Protein AF-S8CQR5-F1 (afdb_monomer)

Structure (mmCIF, N/CA/C/O backbone):
data_AF-S8CQR5-F1
#
_entry.id   AF-S8CQR5-F1
#
loop_
_atom_site.group_PDB
_atom_site.id
_atom_site.type_symbol
_atom_site.label_atom_id
_atom_site.label_alt_id
_atom_site.label_comp_id
_atom_site.label_asym_id
_atom_site.label_entity_id
_atom_site.label_seq_id
_atom_site.pdbx_PDB_ins_code
_atom_site.Cartn_x
_atom_site.Cartn_y
_atom_site.Cartn_z
_atom_site.occupancy
_atom_site.B_iso_or_equiv
_atom_site.auth_seq_id
_atom_site.auth_comp_id
_atom_site.auth_asym_id
_atom_site.auth_atom_id
_atom_site.pdbx_PDB_model_num
ATOM 1 N N . ASP A 1 1 ? -53.687 -25.442 75.113 1.00 58.94 1 ASP A N 1
ATOM 2 C CA . ASP A 1 1 ? -52.490 -26.067 74.499 1.00 58.94 1 ASP A CA 1
ATOM 3 C C . ASP A 1 1 ? -52.466 -26.063 72.974 1.00 58.94 1 ASP A C 1
ATOM 5 O O . ASP A 1 1 ? -51.452 -25.671 72.407 1.00 58.94 1 ASP A O 1
ATOM 9 N N . CYS A 1 2 ? -53.571 -26.379 72.289 1.00 60.53 2 CYS A N 1
ATOM 10 C CA . CYS A 1 2 ? -53.618 -26.432 70.817 1.00 60.53 2 CYS A CA 1
ATOM 11 C C . CYS A 1 2 ? -53.261 -25.103 70.097 1.00 60.53 2 CYS A C 1
ATOM 13 O O . CYS A 1 2 ? -52.641 -25.120 69.035 1.00 60.53 2 CYS A O 1
ATOM 15 N N . SER A 1 3 ? -53.582 -23.941 70.684 1.00 69.00 3 SER A N 1
ATOM 16 C CA . SER A 1 3 ? -53.251 -22.617 70.121 1.00 69.00 3 SER A CA 1
ATOM 17 C C . SER A 1 3 ? -51.759 -22.262 70.204 1.00 69.00 3 SER A C 1
ATOM 19 O O . SER A 1 3 ? -51.217 -21.659 69.278 1.00 69.00 3 SER A O 1
ATOM 21 N N . LYS A 1 4 ? -51.072 -22.677 71.279 1.00 74.00 4 LYS A N 1
ATOM 22 C CA . LYS A 1 4 ? -49.618 -22.495 71.452 1.00 74.00 4 LYS A CA 1
ATOM 23 C C . LYS A 1 4 ? -48.828 -23.379 70.481 1.00 74.00 4 LYS A C 1
ATOM 25 O O . LYS A 1 4 ? -47.842 -22.924 69.908 1.00 74.00 4 LYS A O 1
ATOM 30 N N . LEU A 1 5 ? -49.308 -24.603 70.242 1.00 76.00 5 LEU A N 1
ATOM 31 C CA . LEU A 1 5 ? -48.756 -25.530 69.249 1.00 76.00 5 LEU A CA 1
ATOM 32 C C . LEU A 1 5 ? -48.872 -24.985 67.820 1.00 76.00 5 LEU A C 1
ATOM 34 O O . LEU A 1 5 ? -47.881 -24.982 67.099 1.00 76.00 5 LEU A O 1
ATOM 38 N N . ALA A 1 6 ? -50.031 -24.452 67.423 1.00 80.44 6 ALA A N 1
ATOM 39 C CA . ALA A 1 6 ? -50.210 -23.859 66.093 1.00 80.44 6 ALA A CA 1
ATOM 40 C C . ALA A 1 6 ? -49.302 -22.635 65.855 1.00 80.44 6 ALA A C 1
ATOM 42 O O . ALA A 1 6 ? -48.790 -22.444 64.752 1.00 80.44 6 ALA A O 1
ATOM 43 N N . PHE A 1 7 ? -49.074 -21.819 66.888 1.00 84.00 7 PHE A N 1
ATOM 44 C CA . PHE A 1 7 ? -48.158 -20.679 66.825 1.00 84.00 7 PHE A CA 1
ATOM 45 C C . PHE A 1 7 ? -46.691 -21.120 66.700 1.00 84.00 7 PHE A C 1
ATOM 47 O O . PHE A 1 7 ? -45.985 -20.645 65.811 1.00 84.00 7 PHE A O 1
ATOM 54 N N . ALA A 1 8 ? -46.254 -22.081 67.521 1.00 86.12 8 ALA A N 1
ATOM 55 C CA . ALA A 1 8 ? -44.913 -22.656 67.432 1.00 86.12 8 ALA A CA 1
ATOM 56 C C . ALA A 1 8 ? -44.660 -23.314 66.062 1.00 86.12 8 ALA A C 1
ATOM 58 O O . ALA A 1 8 ? -43.610 -23.103 65.461 1.00 86.12 8 ALA A O 1
ATOM 59 N N . LEU A 1 9 ? -45.648 -24.036 65.522 1.00 88.31 9 LEU A N 1
ATOM 60 C CA . LEU A 1 9 ? -45.558 -24.696 64.216 1.00 88.31 9 LEU A CA 1
ATOM 61 C C . LEU A 1 9 ? -45.412 -23.677 63.074 1.00 88.31 9 LEU A C 1
ATOM 63 O O . LEU A 1 9 ? -44.583 -23.871 62.191 1.00 88.31 9 LEU A O 1
ATOM 67 N N . ARG A 1 10 ? -46.131 -22.546 63.117 1.00 87.94 10 ARG A N 1
ATOM 68 C CA . ARG A 1 10 ? -45.964 -21.448 62.142 1.00 87.94 10 ARG A CA 1
ATOM 69 C C . ARG A 1 10 ? -44.565 -20.839 62.180 1.00 87.94 10 ARG A C 1
ATOM 71 O O . ARG A 1 10 ? -44.003 -20.573 61.123 1.00 87.94 10 ARG A O 1
ATOM 78 N N . ILE A 1 11 ? -44.001 -20.639 63.371 1.00 90.00 11 ILE A N 1
ATOM 79 C CA . ILE A 1 11 ? -42.638 -20.109 63.529 1.00 90.00 11 ILE A CA 1
ATOM 80 C C . ILE A 1 11 ? -41.614 -21.093 62.962 1.00 90.00 11 ILE A C 1
ATOM 82 O O . ILE A 1 11 ? -40.747 -20.690 62.192 1.00 90.00 11 ILE A O 1
ATOM 86 N N . VAL A 1 12 ? -41.736 -22.381 63.292 1.00 92.06 12 VAL A N 1
ATOM 87 C CA . VAL A 1 12 ? -40.842 -23.428 62.777 1.00 92.06 12 VAL A CA 1
ATOM 88 C C . VAL A 1 12 ? -40.942 -23.537 61.255 1.00 92.06 12 VAL A C 1
ATOM 90 O O . VAL A 1 12 ? -39.918 -23.608 60.581 1.00 92.06 12 VAL A O 1
ATOM 93 N N . LEU A 1 13 ? -42.155 -23.485 60.695 1.00 90.69 13 LEU A N 1
ATOM 94 C CA . LEU A 1 13 ? -42.375 -23.522 59.249 1.00 90.69 13 LEU A CA 1
ATOM 95 C C . LEU A 1 13 ? -41.752 -22.307 58.546 1.00 90.69 13 LEU A C 1
ATOM 97 O O . LEU A 1 13 ? -41.122 -22.455 57.502 1.00 90.69 13 LEU A O 1
ATOM 101 N N . LEU A 1 14 ? -41.897 -21.115 59.128 1.00 92.00 14 LEU A N 1
ATOM 102 C CA . LEU A 1 14 ? -41.336 -19.880 58.582 1.00 92.00 14 LEU A CA 1
ATOM 103 C C . LEU A 1 14 ? -39.805 -19.889 58.647 1.00 92.00 14 LEU A C 1
ATOM 105 O O . LEU A 1 14 ? -39.151 -19.501 57.682 1.00 92.00 14 LEU A O 1
ATOM 109 N N . LEU A 1 15 ? -39.234 -20.399 59.741 1.00 93.38 15 LEU A N 1
ATOM 110 C CA . LEU A 1 15 ? -37.792 -20.575 59.891 1.00 93.38 15 LEU A CA 1
ATOM 111 C C . LEU A 1 15 ? -37.240 -21.578 58.869 1.00 93.38 15 LEU A C 1
ATOM 113 O O . LEU A 1 15 ? -36.225 -21.304 58.232 1.00 93.38 15 LEU A O 1
ATOM 117 N N . LEU A 1 16 ? -37.933 -22.705 58.673 1.00 93.75 16 LEU A N 1
ATOM 118 C CA . LEU A 1 16 ? -37.580 -23.703 57.664 1.00 93.75 16 LEU A CA 1
ATOM 119 C C . LEU A 1 16 ? -37.660 -23.121 56.253 1.00 93.75 16 LEU A C 1
ATOM 121 O O . LEU A 1 16 ? -36.716 -23.276 55.487 1.00 93.75 16 LEU A O 1
ATOM 125 N N . MET A 1 17 ? -38.734 -22.407 55.908 1.00 90.75 17 MET A N 1
ATOM 126 C CA . MET A 1 17 ? -38.842 -21.737 54.608 1.00 90.75 17 MET A CA 1
ATOM 127 C C . MET A 1 17 ? -37.721 -20.718 54.402 1.00 90.75 17 MET A C 1
ATOM 129 O O . MET A 1 17 ? -37.082 -20.726 53.351 1.00 90.75 17 MET A O 1
ATOM 133 N N . ALA A 1 18 ? -37.428 -19.887 55.404 1.00 93.06 18 ALA A N 1
ATOM 134 C CA . ALA A 1 18 ? -36.326 -18.935 55.339 1.00 93.06 18 ALA A CA 1
ATOM 135 C C . ALA A 1 18 ? -34.984 -19.650 55.100 1.00 93.06 18 ALA A C 1
ATOM 137 O O . ALA A 1 18 ? -34.236 -19.272 54.200 1.00 93.06 18 ALA A O 1
ATOM 138 N N . TRP A 1 19 ? -34.717 -20.743 55.817 1.00 93.88 19 TRP A N 1
ATOM 139 C CA . TRP A 1 19 ? -33.524 -21.570 55.619 1.00 93.88 19 TRP A CA 1
ATOM 140 C C . TRP A 1 19 ? -33.435 -22.170 54.218 1.00 93.88 19 TRP A C 1
ATOM 142 O O . TRP A 1 19 ? -32.391 -22.081 53.573 1.00 93.88 19 TRP A O 1
ATOM 152 N N . MET A 1 20 ? -34.532 -22.739 53.721 1.00 93.12 20 MET A N 1
ATOM 153 C CA . MET A 1 20 ? -34.573 -23.327 52.385 1.00 93.12 20 MET A CA 1
ATOM 154 C C . MET A 1 20 ? -34.337 -22.267 51.307 1.00 93.12 20 MET A C 1
ATOM 156 O O . MET A 1 20 ? -33.554 -22.497 50.389 1.00 93.12 20 MET A O 1
ATOM 160 N N . THR A 1 21 ? -34.937 -21.079 51.434 1.00 91.88 21 THR A N 1
ATOM 161 C CA . THR A 1 21 ? -34.700 -19.977 50.484 1.00 91.88 21 THR A CA 1
ATOM 162 C C . THR A 1 21 ? -33.256 -19.479 50.522 1.00 91.88 21 THR A C 1
ATOM 164 O O . THR A 1 21 ? -32.665 -19.259 49.466 1.00 91.88 21 THR A O 1
ATOM 167 N N . LEU A 1 22 ? -32.651 -19.379 51.710 1.00 92.06 22 LEU A N 1
ATOM 168 C CA . LEU A 1 22 ? -31.250 -18.996 51.874 1.00 92.06 22 LEU A CA 1
ATOM 169 C C . LEU A 1 22 ? -30.313 -20.019 51.216 1.00 92.06 22 LEU A C 1
ATOM 171 O O . LEU A 1 22 ? -29.375 -19.641 50.513 1.00 92.06 22 LEU A O 1
ATOM 175 N N . LEU A 1 23 ? -30.571 -21.313 51.417 1.00 92.94 23 LEU A N 1
ATOM 176 C CA . LEU A 1 23 ? -29.773 -22.398 50.850 1.00 92.94 23 LEU A CA 1
ATOM 177 C C . LEU A 1 23 ? -29.869 -22.422 49.321 1.00 92.94 23 LEU A C 1
ATOM 179 O O . LEU A 1 23 ? -28.849 -22.474 48.631 1.00 92.94 23 LEU A O 1
ATOM 183 N N . VAL A 1 24 ? -31.084 -22.309 48.780 1.00 92.56 24 VAL A N 1
ATOM 184 C CA . VAL A 1 24 ? -31.309 -22.247 47.330 1.00 92.56 24 VAL A CA 1
ATOM 185 C C . VAL A 1 24 ? -30.632 -21.013 46.731 1.00 92.56 24 VAL A C 1
ATOM 187 O O . VAL A 1 24 ? -29.933 -21.131 45.726 1.00 92.56 24 VAL A O 1
ATOM 190 N N . PHE A 1 25 ? -30.739 -19.848 47.368 1.00 91.81 25 PHE A N 1
ATOM 191 C CA . PHE A 1 25 ? -30.095 -18.626 46.891 1.00 91.81 25 PHE A CA 1
ATOM 192 C C . PHE A 1 25 ? -28.563 -18.743 46.855 1.00 91.81 25 PHE A C 1
ATOM 194 O O . PHE A 1 25 ? -27.949 -18.484 45.819 1.00 91.81 25 PHE A O 1
ATOM 201 N N . ASN A 1 26 ? -27.945 -19.210 47.945 1.00 87.75 26 ASN A N 1
ATOM 202 C CA . ASN A 1 26 ? -26.492 -19.394 48.012 1.00 87.75 26 ASN A CA 1
ATOM 203 C C . ASN A 1 26 ? -25.994 -20.439 47.008 1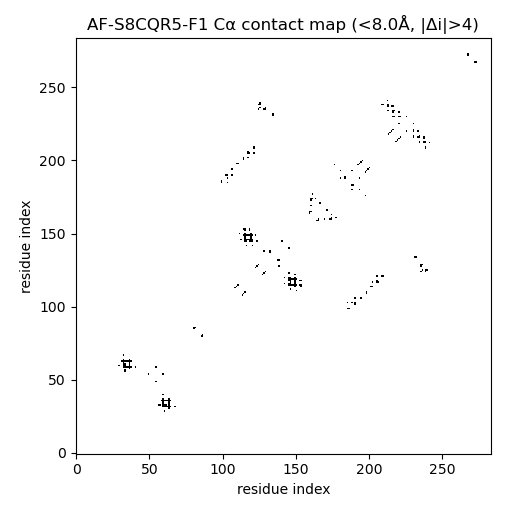.00 87.75 26 ASN A C 1
ATOM 205 O O . ASN A 1 26 ? -24.988 -20.218 46.336 1.00 87.75 26 ASN A O 1
ATOM 209 N N . SER A 1 27 ? -26.715 -21.553 46.854 1.00 90.69 27 SER A N 1
ATOM 210 C CA . SER A 1 27 ? -26.352 -22.571 45.863 1.00 90.69 27 SER A CA 1
ATOM 211 C C . SER A 1 27 ? -26.428 -22.026 44.432 1.00 90.69 27 SER A C 1
ATOM 213 O O . SER A 1 27 ? -25.511 -22.241 43.642 1.00 90.69 27 SER A O 1
ATOM 215 N N . THR A 1 28 ? -27.452 -21.233 44.113 1.00 89.12 28 THR A N 1
ATOM 216 C CA . THR A 1 28 ? -27.634 -20.642 42.779 1.00 89.12 28 THR A CA 1
ATOM 217 C C . THR A 1 28 ? -26.513 -19.655 42.443 1.00 89.12 28 THR A C 1
ATOM 219 O O . THR A 1 28 ? -25.985 -19.686 41.332 1.00 89.12 28 THR A O 1
ATOM 222 N N . LEU A 1 29 ? -26.087 -18.832 43.410 1.00 88.00 29 LEU A N 1
ATOM 223 C CA . LEU A 1 29 ? -24.977 -17.886 43.237 1.00 88.00 29 LEU A CA 1
ATOM 224 C C . LEU A 1 29 ? -23.643 -18.561 42.899 1.00 88.00 29 LEU A C 1
ATOM 226 O O . LEU A 1 29 ? -22.797 -17.938 42.266 1.00 88.00 29 LEU A O 1
ATOM 230 N N . ILE A 1 30 ? -23.453 -19.817 43.300 1.00 88.19 30 ILE A N 1
ATOM 231 C CA . ILE A 1 30 ? -22.225 -20.574 43.038 1.00 88.19 30 ILE A CA 1
ATOM 232 C C . ILE A 1 30 ? -22.363 -21.401 41.753 1.00 88.19 30 ILE A C 1
ATOM 234 O O . ILE A 1 30 ? -21.474 -21.387 40.900 1.00 88.19 30 ILE A O 1
ATOM 238 N N . VAL A 1 31 ? -23.492 -22.089 41.572 1.00 90.12 31 VAL A N 1
ATOM 239 C CA . VAL A 1 31 ? -23.718 -23.008 40.446 1.00 90.12 31 VAL A CA 1
ATOM 240 C C . VAL A 1 31 ? -23.841 -22.266 39.114 1.00 90.12 31 VAL A C 1
ATOM 242 O O . VAL A 1 31 ? -23.287 -22.719 38.109 1.00 90.12 31 VAL A O 1
ATOM 245 N N . VAL A 1 32 ? -24.518 -21.112 39.084 1.00 89.88 32 VAL A N 1
ATOM 246 C CA . VAL A 1 32 ? -24.747 -20.362 37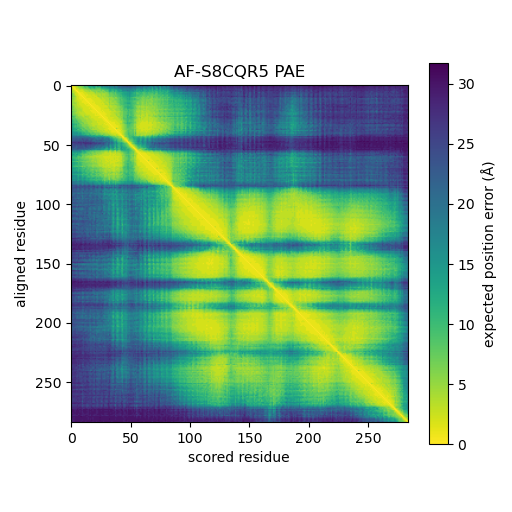.838 1.00 89.88 32 VAL A CA 1
ATOM 247 C C . VAL A 1 32 ? -23.429 -19.881 37.209 1.00 89.88 32 VAL A C 1
ATOM 249 O O . VAL A 1 32 ? -23.185 -20.240 36.054 1.00 89.88 32 VAL A O 1
ATOM 252 N N . PRO A 1 33 ? -22.520 -19.180 37.921 1.00 89.69 33 PRO A N 1
ATOM 253 C CA . PRO A 1 33 ? -21.222 -18.800 37.360 1.00 89.69 33 PRO A CA 1
ATOM 254 C C . PRO A 1 33 ? -20.375 -20.002 36.929 1.00 89.69 33 PRO A C 1
ATOM 256 O O . PRO A 1 33 ? -19.773 -19.967 35.860 1.00 89.69 33 PRO A O 1
ATOM 259 N N . ILE A 1 34 ? -20.361 -21.090 37.708 1.00 88.44 34 ILE A N 1
ATOM 260 C CA . ILE A 1 34 ? -19.583 -22.293 37.368 1.00 88.44 34 ILE A CA 1
ATOM 261 C C . ILE A 1 34 ? -20.086 -22.918 36.065 1.00 88.44 34 ILE A C 1
ATOM 263 O O . ILE A 1 34 ? -19.284 -23.249 35.193 1.00 88.44 34 ILE A O 1
ATOM 267 N N . SER A 1 35 ? -21.404 -23.069 35.911 1.00 87.38 35 SER A N 1
ATOM 268 C CA . SER A 1 35 ? -21.998 -23.656 34.705 1.00 87.38 35 SER A CA 1
ATOM 269 C C . SER A 1 35 ? -21.713 -22.821 33.449 1.00 87.38 35 SER A C 1
ATOM 271 O O . SER A 1 35 ? -21.300 -23.375 32.429 1.00 87.38 35 SER A O 1
ATOM 273 N N . LEU A 1 36 ? -21.821 -21.491 33.548 1.00 86.69 36 LEU A N 1
ATOM 274 C CA . LEU A 1 36 ? -21.477 -20.554 32.475 1.00 86.69 36 LEU A CA 1
ATOM 275 C C . LEU A 1 36 ? -19.989 -20.607 32.116 1.00 86.69 36 LEU A C 1
ATOM 277 O O . LEU A 1 36 ? -19.641 -20.683 30.939 1.00 86.69 36 LEU A O 1
ATOM 281 N N . GLY A 1 37 ? -19.108 -20.614 33.120 1.00 84.69 37 GLY A N 1
ATOM 282 C CA . GLY A 1 37 ? -17.667 -20.725 32.912 1.00 84.69 37 GLY A CA 1
ATOM 283 C C . GLY A 1 37 ? -17.280 -22.024 32.206 1.00 84.69 37 GLY A C 1
ATOM 284 O O . GLY A 1 37 ? -16.510 -21.990 31.247 1.00 84.69 37 GLY A O 1
ATOM 285 N N . ARG A 1 38 ? -17.859 -23.165 32.613 1.00 82.75 38 ARG A N 1
ATOM 286 C CA . ARG A 1 38 ? -17.637 -24.462 31.947 1.00 82.75 38 ARG A CA 1
ATOM 287 C C . ARG A 1 38 ? -18.119 -24.459 30.496 1.00 82.75 38 ARG A C 1
ATOM 289 O O . ARG A 1 38 ? -17.423 -24.989 29.634 1.00 82.75 38 ARG A O 1
ATOM 296 N N . LEU A 1 39 ? -19.281 -23.864 30.222 1.00 83.81 39 LEU A N 1
ATOM 297 C CA . LEU A 1 39 ? -19.826 -23.775 28.865 1.00 83.81 39 LEU A CA 1
ATOM 298 C C . LEU A 1 39 ? -18.890 -22.971 27.955 1.00 83.81 39 LEU A C 1
ATOM 300 O O . LEU A 1 39 ? -18.564 -23.428 26.862 1.00 83.81 39 LEU A O 1
ATOM 304 N N . LEU A 1 40 ? -18.384 -21.834 28.437 1.00 80.12 40 LEU A N 1
ATOM 305 C CA . LEU A 1 40 ? -17.426 -21.011 27.697 1.00 80.12 40 LEU A CA 1
ATOM 306 C C . LEU A 1 40 ? -16.127 -21.760 27.397 1.00 80.12 40 LEU A C 1
ATOM 308 O O . LEU A 1 40 ? -15.689 -21.759 26.247 1.00 80.12 40 LEU A O 1
ATOM 312 N N . PHE A 1 41 ? -15.563 -22.455 28.388 1.00 76.25 41 PHE A N 1
ATOM 313 C CA . PHE A 1 41 ? -14.382 -23.300 28.192 1.00 76.25 41 PHE A CA 1
ATOM 314 C C . PHE A 1 41 ? -14.602 -24.385 27.133 1.00 76.25 41 PHE A C 1
ATOM 316 O O . PHE A 1 41 ? -13.721 -24.611 26.310 1.00 76.25 41 PHE A O 1
ATOM 323 N N . ASN A 1 42 ? -15.769 -25.033 27.127 1.00 75.31 42 ASN A N 1
ATOM 324 C CA . ASN A 1 42 ? -16.078 -26.089 26.162 1.00 75.31 42 ASN A CA 1
ATOM 325 C C . ASN A 1 42 ? -16.353 -25.537 24.749 1.00 75.31 42 ASN A C 1
ATOM 327 O O . ASN A 1 42 ? -16.052 -26.182 23.751 1.00 75.31 42 ASN A O 1
ATOM 331 N N . SER A 1 43 ? -16.912 -24.328 24.656 1.00 73.94 43 SER A N 1
ATOM 332 C CA . SER A 1 43 ? -17.242 -23.676 23.380 1.00 73.94 43 SER A CA 1
ATOM 333 C C . SER A 1 43 ? -16.048 -23.022 22.673 1.00 73.94 43 SER A C 1
ATOM 335 O O . SER A 1 43 ? -16.136 -22.721 21.484 1.00 73.94 43 SER A O 1
ATOM 337 N N . LEU A 1 44 ? -14.935 -22.802 23.383 1.00 66.94 44 LEU A N 1
ATOM 338 C CA . LEU A 1 44 ? -13.728 -22.149 22.871 1.00 66.94 44 LEU A CA 1
ATOM 339 C C . LEU A 1 44 ? -12.558 -23.149 22.784 1.00 66.94 44 LEU A C 1
ATOM 341 O O . LEU A 1 44 ? -11.629 -23.081 23.590 1.00 66.94 44 LEU A O 1
ATOM 345 N N . PRO A 1 45 ? -12.527 -24.039 21.772 1.00 58.06 45 PRO A N 1
ATOM 346 C CA . PRO A 1 45 ? -11.406 -24.960 21.545 1.00 58.06 45 PRO A CA 1
ATOM 347 C C . PRO A 1 45 ? -10.103 -24.263 21.093 1.00 58.06 45 PRO A C 1
ATOM 349 O O . PRO A 1 45 ? -9.098 -24.925 20.860 1.00 58.06 45 PRO A O 1
ATOM 352 N N . LEU A 1 46 ? -10.103 -22.931 20.957 1.00 54.41 46 LEU A N 1
ATOM 353 C CA . LEU A 1 46 ? -9.025 -22.123 20.372 1.00 54.41 46 LEU A CA 1
ATOM 354 C C . LEU A 1 46 ? -8.017 -21.549 21.377 1.00 54.41 46 LEU A C 1
ATOM 356 O O . LEU A 1 46 ? -7.034 -20.946 20.951 1.00 54.41 46 LEU A O 1
ATOM 360 N N . LEU A 1 47 ? -8.227 -21.700 22.688 1.00 53.31 47 LEU A N 1
ATOM 361 C CA . LEU A 1 47 ? -7.250 -21.229 23.672 1.00 53.31 47 LEU A CA 1
ATOM 362 C C . LEU A 1 47 ? -6.220 -22.339 23.961 1.00 53.31 47 LEU A C 1
ATOM 364 O O . LEU A 1 47 ? -6.570 -23.325 24.611 1.00 53.31 47 LEU A O 1
ATOM 368 N N . PRO A 1 48 ? -4.938 -22.178 23.567 1.00 50.06 48 PRO A N 1
ATOM 369 C CA . PRO A 1 48 ? -3.874 -23.184 23.730 1.00 50.06 48 PRO A CA 1
ATOM 370 C C . PRO A 1 48 ? -3.450 -23.420 25.196 1.00 50.06 48 PRO A C 1
ATOM 372 O O . PRO A 1 48 ? -2.420 -24.026 25.466 1.00 50.06 48 PRO A O 1
ATOM 375 N N . ILE A 1 49 ? -4.242 -22.941 26.157 1.00 52.59 49 ILE A N 1
ATOM 376 C CA . ILE A 1 49 ? -3.983 -22.995 27.601 1.00 52.59 49 ILE A CA 1
ATOM 377 C C . ILE A 1 49 ? -4.682 -24.218 28.238 1.00 52.59 49 ILE A C 1
ATOM 379 O O . ILE A 1 49 ? -4.341 -24.625 29.347 1.00 52.59 49 ILE A O 1
ATOM 383 N N . SER A 1 50 ? -5.638 -24.854 27.544 1.00 51.19 50 SER A N 1
ATOM 384 C CA . SER A 1 50 ? -6.452 -25.947 28.104 1.00 51.19 50 SER A CA 1
ATOM 385 C C . SER A 1 50 ? -5.823 -27.345 28.019 1.00 51.19 50 SER A C 1
ATOM 387 O O . SER A 1 50 ? -6.339 -28.270 28.638 1.00 51.19 50 SER A O 1
ATOM 389 N N . HIS A 1 51 ? -4.701 -27.527 27.314 1.00 47.56 51 HIS A N 1
ATOM 390 C CA . HIS A 1 51 ? -4.127 -28.862 27.073 1.00 47.56 51 HIS A CA 1
ATOM 391 C C . HIS A 1 51 ? -3.292 -29.439 28.236 1.00 47.56 51 HIS A C 1
ATOM 393 O O . HIS A 1 51 ? -2.664 -30.483 28.082 1.00 47.56 51 HIS A O 1
ATOM 399 N N . GLY A 1 52 ? -3.279 -28.793 29.408 1.00 50.97 52 GLY A N 1
ATOM 400 C CA . GLY A 1 52 ? -2.492 -29.277 30.552 1.00 50.97 52 GLY A CA 1
ATOM 401 C C . GLY A 1 52 ? -2.913 -28.786 31.938 1.00 50.97 52 GLY A C 1
ATOM 402 O O . GLY A 1 52 ? -2.485 -29.362 32.936 1.00 50.97 52 GLY A O 1
ATOM 403 N N . ILE A 1 53 ? -3.774 -27.769 32.040 1.00 54.16 53 ILE A N 1
ATOM 404 C CA . ILE A 1 53 ? -4.302 -27.305 33.328 1.00 54.16 53 ILE A CA 1
ATOM 405 C C . ILE A 1 53 ? -5.647 -27.996 33.543 1.00 54.16 53 ILE A C 1
ATOM 407 O O . ILE A 1 53 ? -6.624 -27.663 32.876 1.00 54.16 53 ILE A O 1
ATOM 411 N N . LYS A 1 54 ? -5.709 -28.969 34.465 1.00 55.81 54 LYS A N 1
ATOM 412 C CA . LYS A 1 54 ? -6.982 -29.553 34.924 1.00 55.81 54 LYS A CA 1
ATOM 413 C C . LYS A 1 54 ? -7.956 -28.408 35.217 1.00 55.81 54 LYS A C 1
ATOM 415 O O . LYS A 1 54 ? -7.628 -27.546 36.031 1.00 55.81 54 LYS A O 1
ATOM 420 N N . CYS A 1 55 ? -9.115 -28.388 34.554 1.00 57.44 55 CYS A N 1
ATOM 421 C CA . CYS A 1 55 ? -10.166 -27.400 34.792 1.00 57.44 55 CYS A CA 1
ATOM 422 C C . CYS A 1 55 ? -10.539 -27.397 36.276 1.00 57.44 55 CYS A C 1
ATOM 424 O O . CYS A 1 55 ? -11.317 -28.234 36.726 1.00 57.44 55 CYS A O 1
ATOM 426 N N . ASN A 1 56 ? -9.960 -26.474 37.040 1.00 76.88 56 ASN A N 1
ATOM 427 C CA . ASN A 1 56 ? -10.344 -26.270 38.422 1.00 76.88 56 ASN A CA 1
ATOM 428 C C . ASN A 1 56 ? -11.665 -25.499 38.427 1.00 76.88 56 ASN A C 1
ATOM 430 O O . ASN A 1 56 ? -11.787 -24.468 37.759 1.00 76.88 56 ASN A O 1
ATOM 434 N N . ASP A 1 57 ? -12.631 -25.968 39.209 1.00 81.44 57 ASP A N 1
ATOM 435 C CA . ASP A 1 57 ? -13.957 -25.353 39.340 1.00 81.44 57 ASP A CA 1
ATOM 436 C C . ASP A 1 57 ? -13.869 -23.891 39.805 1.00 81.44 57 ASP A C 1
ATOM 438 O O . ASP A 1 57 ? -14.710 -23.066 39.448 1.00 81.44 57 ASP A O 1
ATOM 442 N N . LEU A 1 58 ? -12.781 -23.548 40.502 1.00 82.88 58 LEU A N 1
ATOM 443 C CA . LEU A 1 58 ? -12.424 -22.181 40.870 1.00 82.88 58 LEU A CA 1
ATOM 444 C C . LEU A 1 58 ? -12.227 -21.266 39.645 1.00 82.88 58 LEU A C 1
ATOM 446 O O . LEU A 1 58 ? -12.744 -20.153 39.622 1.00 82.88 58 LEU A O 1
ATOM 450 N N . TYR A 1 59 ? -11.517 -21.719 38.605 1.00 81.25 59 TYR A N 1
ATOM 451 C CA . TYR A 1 59 ? -11.305 -20.916 37.392 1.00 81.25 59 TYR A CA 1
ATOM 452 C C . TYR A 1 59 ? -12.604 -20.742 36.604 1.00 81.25 59 TYR A C 1
ATOM 454 O O . TYR A 1 59 ? -12.878 -19.648 36.109 1.00 81.25 59 TYR A O 1
ATOM 462 N N . ALA A 1 60 ? -13.430 -21.792 36.531 1.00 85.12 60 ALA A N 1
ATOM 463 C CA . ALA A 1 60 ? -14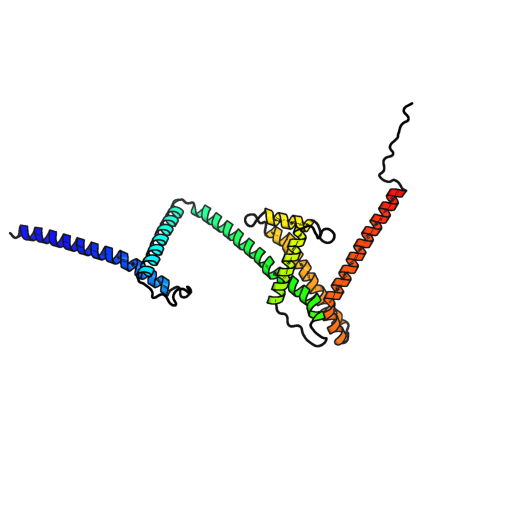.751 -21.713 35.912 1.00 85.12 60 ALA A CA 1
ATOM 464 C C . ALA A 1 60 ? -15.653 -20.700 36.642 1.00 85.12 60 ALA A C 1
ATOM 466 O O . ALA A 1 60 ? -16.306 -19.888 35.991 1.00 85.12 60 ALA A O 1
ATOM 467 N N . PHE A 1 61 ? -15.630 -20.681 37.979 1.00 88.62 61 PHE A N 1
ATOM 468 C CA . PHE A 1 61 ? -16.353 -19.694 38.785 1.00 88.62 61 PHE A CA 1
ATOM 469 C C . PHE A 1 61 ? -15.872 -18.254 38.532 1.00 88.62 61 PHE A C 1
ATOM 471 O O . PHE A 1 61 ? -16.688 -17.354 38.319 1.00 88.62 61 PHE A O 1
ATOM 478 N N . VAL A 1 62 ? -14.554 -18.024 38.503 1.00 86.62 62 VAL A N 1
ATOM 479 C CA . VAL A 1 62 ? -13.978 -16.688 38.266 1.00 86.62 62 VAL A CA 1
ATOM 480 C C . VAL A 1 62 ? -14.359 -16.172 36.878 1.00 86.62 62 VAL A C 1
ATOM 482 O O . VAL A 1 62 ? -14.892 -15.075 36.749 1.00 86.62 62 VAL A O 1
ATOM 485 N N . ILE A 1 63 ? -14.171 -16.974 35.833 1.00 86.00 63 ILE A N 1
ATOM 486 C CA . ILE A 1 63 ? -14.499 -16.563 34.462 1.00 86.00 63 ILE A CA 1
ATOM 487 C C . ILE A 1 63 ? -16.005 -16.339 34.299 1.00 86.00 63 ILE A C 1
ATOM 489 O O . ILE A 1 63 ? -16.419 -15.315 33.758 1.00 86.00 63 ILE A O 1
ATOM 493 N N . GLY A 1 64 ? -16.835 -17.248 34.818 1.00 88.25 64 GLY A N 1
ATOM 494 C CA . GLY A 1 64 ? -18.286 -17.099 34.771 1.00 88.25 64 GLY A CA 1
ATOM 495 C C . GLY A 1 64 ? -18.783 -15.846 35.493 1.00 88.25 64 GLY A C 1
ATOM 496 O O . GLY A 1 64 ? -19.646 -15.142 34.973 1.00 88.25 64 GLY A O 1
ATOM 497 N N . SER A 1 65 ? -18.208 -15.511 36.651 1.00 88.62 65 SER A N 1
ATOM 498 C CA . SER A 1 65 ? -18.586 -14.304 37.399 1.00 88.62 65 SER A CA 1
ATOM 499 C C . SER A 1 65 ? -18.176 -13.013 36.679 1.00 88.62 65 SER A C 1
ATOM 501 O O . SER A 1 65 ? -18.983 -12.084 36.611 1.00 88.62 65 SER A O 1
ATOM 503 N N . TYR A 1 66 ? -17.001 -12.968 36.039 1.00 89.06 66 TYR A N 1
ATOM 504 C CA . TYR A 1 66 ? -16.609 -11.842 35.179 1.00 89.06 66 TYR A CA 1
ATOM 505 C C . TYR A 1 66 ? -17.524 -11.674 33.962 1.00 89.06 66 TYR A C 1
ATOM 507 O O . TYR A 1 66 ? -17.838 -10.549 33.568 1.00 89.06 66 TYR A O 1
ATOM 515 N N . VAL A 1 67 ? -17.988 -12.772 33.368 1.00 88.81 67 VAL A N 1
ATOM 516 C CA . VAL A 1 67 ? -18.911 -12.735 32.225 1.00 88.81 67 VAL A CA 1
ATOM 517 C C . VAL A 1 67 ? -20.282 -12.219 32.650 1.00 88.81 67 VAL A C 1
ATOM 519 O O . VAL A 1 67 ? -20.840 -11.348 31.990 1.00 88.81 67 VAL A O 1
ATOM 522 N N . ILE A 1 68 ? -20.799 -12.674 33.793 1.00 90.12 68 ILE A N 1
ATOM 523 C CA . ILE A 1 68 ? -22.059 -12.163 34.350 1.00 90.12 68 ILE A CA 1
ATOM 524 C C . ILE A 1 68 ? -21.931 -10.668 34.670 1.00 90.12 68 ILE A C 1
ATOM 526 O O . ILE A 1 68 ? -22.812 -9.884 34.319 1.00 90.12 68 ILE A O 1
ATOM 530 N N . TRP A 1 69 ? -20.823 -10.252 35.290 1.00 89.81 69 TRP A N 1
ATOM 531 C CA . TRP A 1 69 ? -20.585 -8.852 35.642 1.00 89.81 69 TRP A CA 1
ATOM 532 C C . TRP A 1 69 ? -20.441 -7.951 34.408 1.00 89.81 69 TRP A C 1
ATOM 534 O O . TRP A 1 69 ? -21.082 -6.903 34.340 1.00 89.81 69 TRP A O 1
ATOM 544 N N . SER A 1 70 ? -19.666 -8.372 33.405 1.00 86.88 70 SER A N 1
ATOM 545 C CA . SER A 1 70 ? -19.522 -7.639 32.138 1.00 86.88 70 SER A CA 1
ATOM 546 C C . SER A 1 70 ? -20.828 -7.594 31.343 1.00 86.88 70 SER A C 1
ATOM 548 O O . SER A 1 70 ? -21.156 -6.549 30.786 1.00 86.88 70 SER A O 1
ATOM 550 N N . GLY A 1 71 ? -21.623 -8.669 31.359 1.00 89.56 71 GLY A N 1
ATOM 551 C CA . GLY A 1 71 ? -22.971 -8.694 30.796 1.00 89.56 71 GLY A CA 1
ATOM 552 C C . GLY A 1 71 ? -23.908 -7.703 31.486 1.00 89.56 71 GLY A C 1
ATOM 553 O O . GLY A 1 71 ? -24.584 -6.934 30.808 1.00 89.56 71 GLY A O 1
ATOM 554 N N . LEU A 1 72 ? -23.906 -7.648 32.825 1.00 89.56 72 LEU A N 1
ATOM 555 C CA . LEU A 1 72 ? -24.701 -6.674 33.584 1.00 89.56 72 LEU A CA 1
ATOM 556 C C . LEU A 1 72 ? -24.253 -5.231 33.323 1.00 89.56 72 LEU A C 1
ATOM 558 O O . LEU A 1 72 ? -25.093 -4.351 33.135 1.00 89.56 72 LEU A O 1
ATOM 562 N N . ALA A 1 73 ? -22.943 -4.977 33.316 1.00 89.31 73 ALA A N 1
ATOM 563 C CA . ALA A 1 73 ? -22.385 -3.661 33.025 1.00 89.31 73 ALA A CA 1
ATOM 564 C C . ALA A 1 73 ? -22.714 -3.227 31.589 1.00 89.31 73 ALA A C 1
ATOM 566 O O . ALA A 1 73 ? -23.148 -2.097 31.373 1.00 89.31 73 ALA A O 1
ATOM 567 N N . GLY A 1 74 ? -22.592 -4.141 30.624 1.00 86.50 74 GLY A N 1
ATOM 568 C CA . GLY A 1 74 ? -22.955 -3.923 29.228 1.00 86.50 74 GLY A CA 1
ATOM 569 C C . GLY A 1 74 ? -24.450 -3.672 29.043 1.00 86.50 74 GLY A C 1
ATOM 570 O O . GLY A 1 74 ? -24.821 -2.729 28.353 1.00 86.50 74 GLY A O 1
ATOM 571 N N . ALA A 1 75 ? -25.314 -4.445 29.705 1.00 86.56 75 ALA A N 1
ATOM 572 C CA . ALA A 1 75 ? -26.763 -4.258 29.660 1.00 86.56 75 ALA A CA 1
ATOM 573 C C . ALA A 1 75 ? -27.183 -2.904 30.250 1.00 86.56 75 ALA A C 1
ATOM 575 O O . ALA A 1 75 ? -27.991 -2.204 29.644 1.00 86.56 75 ALA A O 1
ATOM 576 N N . ARG A 1 76 ? -26.591 -2.494 31.383 1.00 85.75 76 ARG A N 1
ATOM 577 C CA . ARG A 1 76 ? -26.804 -1.158 31.967 1.00 85.75 76 ARG A CA 1
ATOM 578 C C . ARG A 1 76 ? -26.324 -0.054 31.032 1.00 85.75 76 ARG A C 1
ATOM 580 O O . ARG A 1 76 ? -27.063 0.890 30.787 1.00 85.75 76 ARG A O 1
ATOM 587 N N . TYR A 1 77 ? -25.138 -0.210 30.447 1.00 82.06 77 TYR A N 1
ATOM 588 C CA . TYR A 1 77 ? -24.605 0.740 29.474 1.00 82.06 77 TYR A CA 1
ATOM 589 C C . TYR A 1 77 ? -25.501 0.856 28.232 1.00 82.06 77 TYR A C 1
ATOM 591 O O . TYR A 1 77 ? -25.754 1.958 27.757 1.00 82.06 77 TYR A O 1
ATOM 599 N N . CYS A 1 78 ? -26.032 -0.265 27.733 1.00 77.00 78 CYS A N 1
ATOM 600 C CA . CYS A 1 78 ? -26.970 -0.290 26.612 1.00 77.00 78 CYS A CA 1
ATOM 601 C C . CYS A 1 78 ? -28.314 0.357 26.971 1.00 77.00 78 CYS A C 1
ATOM 603 O O . CYS A 1 78 ? -28.853 1.114 26.167 1.00 77.00 78 CYS A O 1
ATOM 605 N N . ALA A 1 79 ? -28.843 0.099 28.169 1.00 80.69 79 ALA A N 1
ATOM 606 C CA . ALA A 1 79 ? -30.070 0.725 28.653 1.00 80.69 79 ALA A CA 1
ATOM 607 C C . ALA A 1 79 ? -29.908 2.248 28.790 1.00 80.69 79 ALA A C 1
ATOM 609 O O . ALA A 1 79 ? -30.744 2.994 28.281 1.00 80.69 79 ALA A O 1
ATOM 610 N N . ASP A 1 80 ? -28.788 2.709 29.355 1.00 79.00 80 ASP A N 1
ATOM 611 C CA . ASP A 1 80 ? -28.430 4.130 29.418 1.00 79.00 80 ASP A CA 1
ATOM 612 C C . ASP A 1 80 ? -28.285 4.745 28.016 1.00 79.00 80 ASP A C 1
ATOM 614 O O . ASP A 1 80 ? -28.685 5.890 27.784 1.00 79.00 80 ASP A O 1
ATOM 618 N N . LEU A 1 81 ? -27.749 3.979 27.057 1.00 71.88 81 LEU A N 1
ATOM 619 C CA . LEU A 1 81 ? -27.622 4.384 25.656 1.00 71.88 81 LEU A CA 1
ATOM 620 C C . LEU A 1 81 ? -28.982 4.660 25.020 1.00 71.88 81 LEU A C 1
ATOM 622 O O . LEU A 1 81 ? -29.165 5.687 24.363 1.00 71.88 81 LEU A O 1
ATOM 626 N N . ILE A 1 82 ? -29.916 3.726 25.217 1.00 74.56 82 ILE A N 1
ATOM 627 C CA . ILE A 1 82 ? -31.279 3.768 24.687 1.00 74.56 82 ILE A CA 1
ATOM 628 C C . ILE A 1 82 ? -32.049 4.917 25.343 1.00 74.56 82 ILE A C 1
ATOM 630 O O . ILE A 1 82 ? -32.686 5.704 24.643 1.00 74.56 82 ILE A O 1
ATOM 634 N N . GLN A 1 83 ? -31.929 5.069 26.664 1.00 74.00 83 GLN A N 1
ATOM 635 C CA . GLN A 1 83 ? -32.647 6.088 27.427 1.00 74.00 83 GLN A CA 1
ATOM 636 C C . GLN A 1 83 ? -32.198 7.515 27.081 1.00 74.00 83 GLN A C 1
ATOM 638 O O . GLN A 1 83 ? -33.021 8.427 27.044 1.00 74.00 83 GLN A O 1
ATOM 643 N N . LYS A 1 84 ? -30.913 7.730 26.771 1.00 69.25 84 LYS A N 1
ATOM 644 C CA . LYS A 1 84 ? -30.384 9.068 26.452 1.00 69.25 84 LYS A CA 1
ATOM 645 C C . LYS A 1 84 ? -30.656 9.554 25.025 1.00 69.25 84 LYS A C 1
ATOM 647 O O . LYS A 1 84 ? -30.162 10.622 24.669 1.00 69.25 84 LYS A O 1
ATOM 652 N N . ASN A 1 85 ? -31.368 8.799 24.176 1.00 63.31 85 ASN A N 1
ATOM 653 C CA . ASN A 1 85 ? -31.643 9.138 22.762 1.00 63.31 85 ASN A CA 1
ATOM 654 C C . ASN A 1 85 ? -30.382 9.559 21.955 1.00 63.31 85 ASN A C 1
ATOM 656 O O . ASN A 1 85 ? -30.453 10.168 20.889 1.00 63.31 85 ASN A O 1
ATOM 660 N N . THR A 1 86 ? -29.196 9.218 22.476 1.00 65.62 86 THR A N 1
ATOM 661 C CA . THR A 1 86 ? -27.866 9.535 21.928 1.00 65.62 86 THR A CA 1
ATOM 662 C C . THR A 1 86 ? -27.355 8.371 21.070 1.00 65.62 86 THR A C 1
ATOM 664 O O . THR A 1 86 ? -26.283 8.439 20.472 1.00 65.62 86 THR A O 1
ATOM 667 N N . THR A 1 87 ? -28.157 7.308 20.940 1.00 68.00 87 THR A N 1
ATOM 668 C CA . THR A 1 87 ? -27.909 6.159 20.062 1.00 68.00 87 THR A CA 1
ATOM 669 C C . THR A 1 87 ? -27.624 6.595 18.633 1.00 68.00 87 THR A C 1
ATOM 671 O O .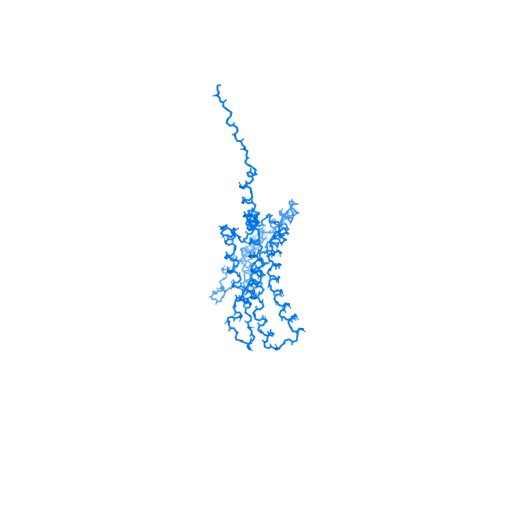 THR A 1 87 ? -26.673 6.108 18.039 1.00 68.00 87 THR A O 1
ATOM 674 N N . ARG A 1 88 ? -28.375 7.568 18.097 1.00 73.06 88 ARG A N 1
ATOM 675 C CA . ARG A 1 88 ? -28.157 8.100 16.743 1.00 73.06 88 ARG A CA 1
ATOM 676 C C . ARG A 1 88 ? -26.807 8.800 16.598 1.00 73.06 88 ARG A C 1
ATOM 678 O O . ARG A 1 88 ? -26.148 8.634 15.579 1.00 73.06 88 ARG A O 1
ATOM 685 N N . VAL A 1 89 ? -26.371 9.546 17.614 1.00 78.75 89 VAL A N 1
ATOM 686 C CA . VAL A 1 89 ? -25.080 10.255 17.600 1.00 78.75 89 VAL A CA 1
ATOM 687 C C . VAL A 1 89 ? -23.920 9.263 17.698 1.00 78.75 89 VAL A C 1
ATOM 689 O O . VAL A 1 89 ? -22.959 9.366 16.939 1.00 78.75 89 VAL A O 1
ATOM 692 N N . LEU A 1 90 ? -24.028 8.261 18.574 1.00 79.56 90 LEU A N 1
ATOM 693 C CA . LEU A 1 90 ? -23.014 7.216 18.723 1.00 79.56 90 LEU A CA 1
ATOM 694 C C . LEU A 1 90 ? -22.967 6.270 17.526 1.00 79.56 90 LEU A C 1
ATOM 696 O O . LEU A 1 90 ? -21.877 5.946 17.075 1.00 79.56 90 LEU A O 1
ATOM 700 N N . LEU A 1 91 ? -24.112 5.883 16.960 1.00 81.44 91 LEU A N 1
ATOM 701 C CA . LEU A 1 91 ? -24.168 5.103 15.723 1.00 81.44 91 LEU A CA 1
ATOM 702 C C . LEU A 1 91 ? -23.561 5.877 14.555 1.00 81.44 91 LEU A C 1
ATOM 704 O O . LEU A 1 91 ? -22.764 5.304 13.823 1.00 81.44 91 LEU A O 1
ATOM 708 N N . ASN A 1 92 ? -23.847 7.177 14.415 1.00 84.25 92 ASN A N 1
ATOM 709 C CA . ASN A 1 92 ? -23.182 8.006 13.406 1.00 84.25 92 ASN A CA 1
ATOM 710 C C . ASN A 1 92 ? -21.669 8.078 13.630 1.00 84.25 92 ASN A C 1
ATOM 712 O O . ASN A 1 92 ? -20.902 8.028 12.670 1.00 84.25 92 ASN A O 1
ATOM 716 N N . GLN A 1 93 ? -21.228 8.171 14.884 1.00 85.31 93 GLN A N 1
ATOM 717 C CA . GLN A 1 93 ? -19.811 8.166 15.220 1.00 85.31 93 GLN A CA 1
ATOM 718 C C . GLN A 1 93 ? -19.177 6.811 14.869 1.00 85.31 93 GLN A C 1
ATOM 720 O O . GLN A 1 93 ? -18.183 6.780 14.151 1.00 85.31 93 GLN A O 1
ATOM 725 N N . ILE A 1 94 ? -19.777 5.692 15.279 1.00 86.62 94 ILE A N 1
ATOM 726 C CA . ILE A 1 94 ? -19.326 4.332 14.943 1.00 86.62 94 ILE A CA 1
ATOM 727 C C . ILE A 1 94 ? -19.281 4.140 13.428 1.00 86.62 94 ILE A C 1
ATOM 729 O O . ILE A 1 94 ? -18.282 3.653 12.910 1.00 86.62 94 ILE A O 1
ATOM 733 N N . TRP A 1 95 ? -20.313 4.573 12.703 1.00 86.31 95 TRP A N 1
ATOM 734 C CA . TRP A 1 95 ? -20.367 4.487 11.246 1.00 86.31 95 TRP A CA 1
ATOM 735 C C . TRP A 1 95 ? -19.249 5.299 10.588 1.00 86.31 95 TRP A C 1
ATOM 737 O O . TRP A 1 95 ? -18.575 4.814 9.681 1.00 86.31 95 TRP A O 1
ATOM 747 N N . LYS A 1 96 ? -18.981 6.508 11.095 1.00 87.25 96 LYS A N 1
ATOM 748 C CA . LYS A 1 96 ? -17.869 7.350 10.642 1.00 87.25 96 LYS A CA 1
ATOM 749 C C . LYS A 1 96 ? -16.514 6.679 10.882 1.00 87.25 96 LYS A C 1
ATOM 751 O O . LYS A 1 96 ? -15.698 6.637 9.965 1.00 87.25 96 LYS A O 1
ATOM 756 N N . TRP A 1 97 ? -16.271 6.140 12.077 1.00 86.44 97 TRP A N 1
ATOM 757 C CA . TRP A 1 97 ? -15.024 5.434 12.396 1.00 86.44 97 TRP A CA 1
ATOM 758 C C . TRP A 1 97 ? -14.875 4.140 11.598 1.00 86.44 97 TRP A C 1
ATOM 760 O O . TRP A 1 97 ? -13.794 3.879 11.082 1.00 86.44 97 TRP A O 1
ATOM 770 N N . CYS A 1 98 ? -15.954 3.380 11.414 1.00 88.38 98 CYS A N 1
ATOM 771 C CA . CYS A 1 98 ? -15.977 2.201 10.555 1.00 88.38 98 CYS A CA 1
ATOM 772 C C . CYS A 1 98 ? -15.606 2.572 9.111 1.00 88.38 98 CYS A C 1
ATOM 774 O O . CYS A 1 98 ? -14.713 1.963 8.526 1.00 88.38 98 CYS A O 1
ATOM 776 N N . GLY A 1 99 ? -16.193 3.645 8.571 1.00 88.06 99 GLY A N 1
ATOM 777 C CA . GLY A 1 99 ? -15.849 4.161 7.245 1.00 88.06 99 GLY A CA 1
ATOM 778 C C . GLY A 1 99 ? -14.379 4.572 7.121 1.00 88.06 99 GLY A C 1
ATOM 779 O O . GLY A 1 99 ? -13.739 4.267 6.114 1.00 88.06 99 GLY A O 1
ATOM 780 N N . ILE A 1 100 ? -13.815 5.214 8.150 1.00 87.88 100 ILE A N 1
ATOM 781 C CA . ILE A 1 100 ? -12.384 5.547 8.204 1.00 87.88 100 ILE A CA 1
ATOM 782 C C . ILE A 1 100 ? -11.537 4.268 8.210 1.00 87.88 100 ILE A C 1
ATOM 784 O O . ILE A 1 100 ? -10.631 4.148 7.390 1.00 87.88 100 ILE A O 1
ATOM 788 N N . ILE A 1 101 ? -11.856 3.293 9.067 1.00 89.12 101 ILE A N 1
ATOM 789 C CA . ILE A 1 101 ? -11.111 2.031 9.193 1.00 89.12 101 ILE A CA 1
ATOM 790 C C . ILE A 1 101 ? -11.113 1.261 7.874 1.00 89.12 101 ILE A C 1
ATOM 792 O O . ILE A 1 101 ? -10.048 0.871 7.402 1.00 89.12 101 ILE A O 1
ATOM 796 N N . VAL A 1 102 ? -12.280 1.078 7.250 1.00 89.88 102 VAL A N 1
ATOM 797 C CA . VAL A 1 102 ? -12.409 0.352 5.977 1.00 89.88 102 VAL A CA 1
ATOM 798 C C . VAL A 1 102 ? -11.574 1.027 4.889 1.00 89.88 102 VAL A C 1
ATOM 800 O O . VAL A 1 102 ? -10.801 0.372 4.193 1.00 89.88 102 VAL A O 1
ATOM 803 N N . LYS A 1 103 ? -11.669 2.353 4.779 1.00 88.75 103 LYS A N 1
ATOM 804 C CA . LYS A 1 103 ? -10.922 3.146 3.800 1.00 88.75 103 LYS A CA 1
ATOM 805 C C . LYS A 1 103 ? -9.410 3.082 4.022 1.00 88.75 103 LYS A C 1
ATOM 807 O O . LYS A 1 103 ? -8.658 2.901 3.066 1.00 88.75 103 LYS A O 1
ATOM 812 N N . SER A 1 104 ? -8.958 3.227 5.265 1.00 88.38 104 SER A N 1
ATOM 813 C CA . SER A 1 104 ? -7.542 3.130 5.621 1.00 88.38 104 SER A CA 1
ATOM 814 C C . SER A 1 104 ? -7.002 1.721 5.392 1.00 88.38 104 SER A C 1
ATOM 816 O O . SER A 1 104 ? -5.923 1.575 4.828 1.00 88.38 104 SER A O 1
ATOM 818 N N . CYS A 1 105 ? -7.763 0.687 5.759 1.00 90.81 105 CYS A N 1
ATOM 819 C CA . CYS A 1 105 ? -7.399 -0.707 5.527 1.00 90.81 105 CYS A CA 1
ATOM 820 C C . CYS A 1 105 ? -7.269 -1.011 4.029 1.00 90.81 105 CYS A C 1
ATOM 822 O O . CYS A 1 105 ? -6.269 -1.592 3.614 1.00 90.81 105 CYS A O 1
ATOM 824 N N . ALA A 1 106 ? -8.209 -0.542 3.202 1.00 91.88 106 ALA A N 1
ATOM 825 C CA . ALA A 1 106 ? -8.149 -0.710 1.752 1.00 91.88 106 ALA A CA 1
ATOM 826 C C . ALA A 1 106 ? -6.897 -0.054 1.141 1.00 91.88 106 ALA A C 1
ATOM 828 O O . ALA A 1 106 ? -6.187 -0.682 0.359 1.00 91.88 106 ALA A O 1
ATOM 829 N N . LEU A 1 107 ? -6.579 1.185 1.529 1.00 91.44 107 LEU A N 1
ATOM 830 C CA . LEU A 1 107 ? -5.388 1.881 1.028 1.00 91.44 107 LEU A CA 1
ATOM 831 C C . LEU A 1 107 ? -4.086 1.220 1.486 1.00 91.44 107 LEU A C 1
ATOM 833 O O . LEU A 1 107 ? -3.173 1.050 0.680 1.00 91.44 107 LEU A O 1
ATOM 837 N N . LEU A 1 108 ? -4.012 0.810 2.754 1.00 91.69 108 LEU A N 1
ATOM 838 C CA . LEU A 1 108 ? -2.863 0.074 3.282 1.00 91.69 108 LEU A CA 1
ATOM 839 C C . LEU A 1 108 ? -2.694 -1.277 2.587 1.00 91.69 108 LEU A C 1
ATOM 841 O O . LEU A 1 108 ? -1.572 -1.657 2.272 1.00 91.69 108 LEU A O 1
ATOM 845 N N . SER A 1 109 ? -3.793 -1.978 2.303 1.00 93.75 109 SER A N 1
ATOM 846 C CA . SER A 1 109 ? -3.766 -3.243 1.572 1.00 93.75 109 SER A CA 1
ATOM 847 C C . SER A 1 109 ? -3.177 -3.055 0.171 1.00 93.75 109 SER A C 1
ATOM 849 O O . SER A 1 109 ? -2.241 -3.757 -0.206 1.00 93.75 109 SER A O 1
ATOM 851 N N . ILE A 1 110 ? -3.618 -2.038 -0.575 1.00 93.38 110 ILE A N 1
ATOM 852 C CA . ILE A 1 110 ? -3.045 -1.742 -1.897 1.00 93.38 110 ILE A CA 1
ATOM 853 C C . ILE A 1 110 ? -1.547 -1.407 -1.789 1.00 93.38 110 ILE A C 1
ATOM 855 O O . ILE A 1 110 ? -0.745 -1.873 -2.600 1.00 93.38 110 ILE A O 1
ATOM 859 N N . TRP A 1 111 ? -1.162 -0.638 -0.769 1.00 93.69 111 TRP A N 1
ATOM 860 C CA . TRP A 1 111 ? 0.223 -0.228 -0.545 1.00 93.69 111 TRP A CA 1
ATOM 861 C C . TRP A 1 111 ? 1.156 -1.378 -0.144 1.00 93.69 111 TRP A C 1
ATOM 863 O O . TRP A 1 111 ? 2.316 -1.383 -0.541 1.00 93.69 111 TRP A O 1
ATOM 873 N N . ILE A 1 112 ? 0.670 -2.348 0.635 1.00 94.00 112 ILE A N 1
ATOM 874 C CA . ILE A 1 112 ? 1.473 -3.460 1.174 1.00 94.00 112 ILE A CA 1
ATOM 875 C C . ILE A 1 112 ? 1.445 -4.691 0.263 1.00 94.00 112 ILE A C 1
ATOM 877 O O . ILE A 1 112 ? 2.407 -5.455 0.250 1.00 94.00 112 ILE A O 1
ATOM 881 N N . PHE A 1 113 ? 0.374 -4.903 -0.499 1.00 93.75 113 PHE A N 1
ATOM 882 C CA . PHE A 1 113 ? 0.239 -6.084 -1.352 1.00 93.75 113 PHE A CA 1
ATOM 883 C C . PHE A 1 113 ? 0.466 -5.747 -2.825 1.00 93.75 113 PHE A C 1
ATOM 885 O O . PHE A 1 113 ? 1.420 -6.234 -3.424 1.00 93.75 113 PHE A O 1
ATOM 892 N N . ILE A 1 114 ? -0.366 -4.882 -3.408 1.00 93.88 114 ILE A N 1
ATOM 893 C CA . ILE A 1 114 ? -0.402 -4.681 -4.865 1.00 93.88 114 ILE A CA 1
ATOM 894 C C . ILE A 1 114 ? 0.875 -4.015 -5.382 1.00 93.88 114 ILE A C 1
ATOM 896 O O . ILE A 1 114 ? 1.505 -4.526 -6.305 1.00 93.88 114 ILE A O 1
ATOM 900 N N . ILE A 1 115 ? 1.273 -2.884 -4.791 1.00 94.38 115 ILE A N 1
ATOM 901 C CA . ILE A 1 115 ? 2.452 -2.134 -5.252 1.00 94.38 115 ILE A CA 1
ATOM 902 C C . ILE A 1 115 ? 3.738 -2.977 -5.123 1.00 94.38 115 ILE A C 1
ATOM 904 O O . ILE A 1 115 ? 4.465 -3.080 -6.112 1.00 94.38 115 ILE A O 1
ATOM 908 N N . PRO A 1 116 ? 4.019 -3.634 -3.980 1.00 95.88 116 PRO A N 1
ATOM 909 C CA . PRO A 1 116 ? 5.174 -4.515 -3.838 1.00 95.88 116 PRO A CA 1
ATOM 910 C C . PRO A 1 116 ? 5.193 -5.669 -4.833 1.00 95.88 116 PRO A C 1
ATOM 912 O O . PRO A 1 116 ? 6.230 -5.899 -5.442 1.00 95.88 116 PRO A O 1
ATOM 915 N N . VAL A 1 117 ? 4.065 -6.348 -5.063 1.00 94.56 117 VAL A N 1
ATOM 916 C CA . VAL A 1 117 ? 4.001 -7.430 -6.061 1.00 94.56 117 VAL A CA 1
ATOM 917 C C . VAL A 1 117 ? 4.367 -6.910 -7.453 1.00 94.56 117 VAL A C 1
ATOM 919 O O . VAL A 1 117 ? 5.179 -7.524 -8.135 1.00 94.56 117 VAL A O 1
ATOM 922 N N . LEU A 1 118 ? 3.836 -5.753 -7.863 1.00 93.69 118 LEU A N 1
ATOM 923 C CA . LEU A 1 118 ? 4.156 -5.162 -9.168 1.00 93.69 118 LEU A CA 1
ATOM 924 C C . LEU A 1 118 ? 5.641 -4.792 -9.300 1.00 93.69 118 LEU A C 1
ATOM 926 O O . LEU A 1 118 ? 6.240 -5.036 -10.345 1.00 93.69 118 LEU A O 1
ATOM 930 N N . ILE A 1 119 ? 6.238 -4.213 -8.254 1.00 93.94 119 ILE A N 1
ATOM 931 C CA . ILE A 1 119 ? 7.668 -3.868 -8.234 1.00 93.94 119 ILE A CA 1
ATOM 932 C C . ILE A 1 119 ? 8.530 -5.133 -8.277 1.00 93.94 119 ILE A C 1
ATOM 934 O O . ILE A 1 119 ? 9.492 -5.186 -9.040 1.00 93.94 119 ILE A O 1
ATOM 938 N N . GLY A 1 120 ? 8.185 -6.141 -7.473 1.00 92.69 120 GLY A N 1
ATOM 939 C CA . GLY A 1 120 ? 8.881 -7.422 -7.411 1.00 92.69 120 GLY A CA 1
ATOM 940 C C . GLY A 1 120 ? 8.895 -8.127 -8.759 1.00 92.69 120 GLY A C 1
ATOM 941 O O . GLY A 1 120 ? 9.967 -8.439 -9.266 1.00 92.69 120 GLY A O 1
ATOM 942 N N . LEU A 1 121 ? 7.721 -8.262 -9.384 1.00 91.44 121 LEU A N 1
ATOM 943 C CA . LEU A 1 121 ? 7.579 -8.844 -10.721 1.00 91.44 121 LEU A CA 1
ATOM 944 C C . LEU A 1 121 ? 8.381 -8.073 -11.772 1.00 91.44 121 LEU A C 1
ATOM 946 O O . LEU A 1 121 ? 9.051 -8.676 -12.606 1.00 91.44 121 LEU A O 1
ATOM 950 N N . LEU A 1 122 ? 8.337 -6.737 -11.738 1.00 90.81 122 LEU A N 1
ATOM 951 C CA . LEU A 1 122 ? 9.117 -5.917 -12.663 1.00 90.81 122 LEU A CA 1
ATOM 952 C C . LEU A 1 122 ? 10.619 -6.169 -12.487 1.00 90.81 122 LEU A C 1
ATOM 954 O O . LEU A 1 122 ? 11.326 -6.342 -13.474 1.00 90.81 122 LEU A O 1
ATOM 958 N N . PHE A 1 123 ? 11.106 -6.198 -11.245 1.00 89.50 123 PHE A N 1
ATOM 959 C CA . PHE A 1 123 ? 12.514 -6.451 -10.949 1.00 89.50 123 PHE A CA 1
ATOM 960 C C . PHE A 1 123 ? 12.943 -7.864 -11.354 1.00 89.50 123 PHE A C 1
ATOM 962 O O . PHE A 1 123 ? 14.017 -8.047 -11.928 1.00 89.50 123 PHE A O 1
ATOM 969 N N . GLU A 1 124 ? 12.096 -8.857 -11.102 1.00 89.44 124 GLU A N 1
ATOM 970 C CA . GLU A 1 124 ? 12.351 -10.236 -11.487 1.00 89.44 124 GLU A CA 1
ATOM 971 C C . GLU A 1 124 ? 12.473 -10.375 -13.007 1.00 89.44 124 GLU A C 1
ATOM 973 O O . GLU A 1 124 ? 13.472 -10.901 -13.494 1.00 89.44 124 GLU A O 1
ATOM 978 N N . LEU A 1 125 ? 11.520 -9.824 -13.764 1.00 86.31 125 LEU A N 1
ATOM 979 C CA . LEU A 1 125 ? 11.544 -9.842 -15.230 1.00 86.31 125 LEU A CA 1
ATOM 980 C C . LEU A 1 125 ? 12.725 -9.059 -15.812 1.00 86.31 125 LEU A C 1
ATOM 982 O O . LEU A 1 125 ? 13.240 -9.415 -16.868 1.00 86.31 125 LEU A O 1
ATOM 986 N N . LEU A 1 126 ? 13.154 -7.994 -15.135 1.00 86.06 126 LEU A N 1
ATOM 987 C CA . LEU A 1 126 ? 14.205 -7.113 -15.628 1.00 86.06 126 LEU A CA 1
ATOM 988 C C . LEU A 1 126 ? 15.617 -7.623 -15.327 1.00 86.06 12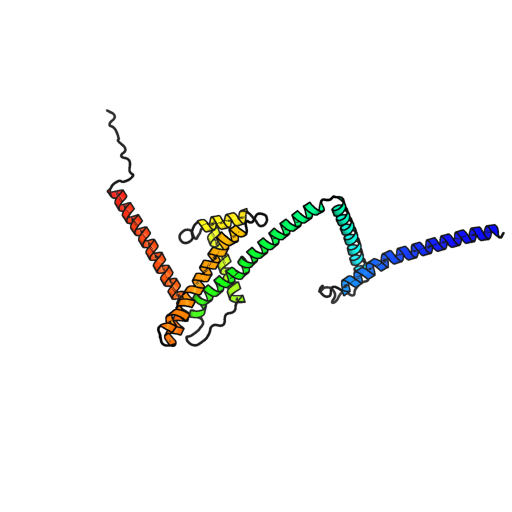6 LEU A C 1
ATOM 990 O O . LEU A 1 126 ? 16.499 -7.483 -16.169 1.00 86.06 126 LEU A O 1
ATOM 994 N N . VAL A 1 127 ? 15.847 -8.187 -14.139 1.00 83.12 127 VAL A N 1
ATOM 995 C CA . VAL A 1 127 ? 17.190 -8.557 -13.657 1.00 83.12 127 VAL A CA 1
ATOM 996 C C . VAL A 1 127 ? 17.326 -10.060 -13.452 1.00 83.12 127 VAL A C 1
ATOM 998 O O . VAL A 1 127 ? 18.298 -10.658 -13.909 1.00 83.12 127 VAL A O 1
ATOM 1001 N N . ILE A 1 128 ? 16.364 -10.684 -12.770 1.00 83.81 128 ILE A N 1
ATOM 1002 C CA . ILE A 1 128 ? 16.500 -12.071 -12.310 1.00 83.81 128 ILE A CA 1
ATOM 1003 C C . ILE A 1 128 ? 16.337 -13.048 -13.475 1.00 83.81 128 ILE A C 1
ATOM 1005 O O . ILE A 1 128 ? 17.171 -13.933 -13.637 1.00 83.81 128 ILE A O 1
ATOM 1009 N N . VAL A 1 129 ? 15.306 -12.887 -14.307 1.00 82.50 129 VAL A N 1
ATOM 1010 C CA . VAL A 1 129 ? 15.030 -13.787 -15.437 1.00 82.50 129 VAL A CA 1
ATOM 1011 C C . VAL A 1 129 ? 16.192 -13.816 -16.442 1.00 82.50 129 VAL A C 1
ATOM 1013 O O . VAL A 1 129 ? 16.634 -14.922 -16.763 1.00 82.50 129 VAL A O 1
ATOM 1016 N N . PRO A 1 130 ? 16.755 -12.674 -16.895 1.00 78.44 130 PRO A N 1
ATOM 1017 C CA . PRO A 1 130 ? 17.896 -12.684 -17.813 1.00 78.44 130 PRO A CA 1
ATOM 1018 C C . PRO A 1 130 ? 19.181 -13.272 -17.215 1.00 78.44 130 PRO A C 1
ATOM 1020 O O . PRO A 1 130 ? 19.981 -13.831 -17.960 1.00 78.44 130 PRO A O 1
ATOM 1023 N N . MET A 1 131 ? 19.398 -13.149 -15.897 1.00 76.69 131 MET A N 1
ATOM 1024 C CA . MET A 1 131 ? 20.601 -13.677 -15.235 1.00 76.69 131 MET A CA 1
ATOM 1025 C C . MET A 1 131 ? 20.496 -15.155 -14.846 1.00 76.69 131 MET A C 1
ATOM 1027 O O . MET A 1 131 ? 21.496 -15.867 -14.885 1.00 76.69 131 MET A O 1
ATOM 1031 N N . ARG A 1 132 ? 19.318 -15.614 -14.411 1.00 74.00 132 ARG A N 1
ATOM 1032 C CA . ARG A 1 132 ? 19.142 -16.937 -13.792 1.00 74.00 132 ARG A CA 1
ATOM 1033 C C . ARG A 1 132 ? 18.885 -18.046 -14.806 1.00 74.00 132 ARG A C 1
ATOM 1035 O O . ARG A 1 132 ? 19.285 -19.177 -14.554 1.00 74.00 132 ARG A O 1
ATOM 1042 N N . VAL A 1 133 ? 18.163 -17.760 -15.889 1.00 63.50 133 VAL A N 1
ATOM 1043 C CA . VAL A 1 133 ? 17.565 -18.810 -16.724 1.00 63.50 133 VAL A CA 1
ATOM 1044 C C . VAL A 1 133 ? 18.234 -18.847 -18.105 1.00 63.50 133 VAL A C 1
ATOM 1046 O O . VAL A 1 133 ? 18.156 -17.855 -18.831 1.00 63.50 133 VAL A O 1
ATOM 1049 N N . PRO A 1 134 ? 18.863 -19.965 -18.519 1.00 62.78 134 PRO A N 1
ATOM 1050 C CA . PRO A 1 134 ? 19.409 -20.135 -19.872 1.00 62.78 134 PRO A CA 1
ATOM 1051 C C . PRO A 1 134 ? 18.295 -20.230 -20.925 1.00 62.78 134 PRO A C 1
ATOM 1053 O O . PRO A 1 134 ? 17.150 -20.495 -20.561 1.00 62.78 134 PRO A O 1
ATOM 1056 N N . VAL A 1 135 ? 18.635 -19.974 -22.202 1.00 60.09 135 VAL A N 1
ATOM 1057 C CA . VAL A 1 135 ? 17.834 -20.036 -23.465 1.00 60.09 135 VAL A CA 1
ATOM 1058 C C . VAL A 1 135 ? 16.473 -20.761 -23.423 1.00 60.09 135 VAL A C 1
ATOM 1060 O O . VAL A 1 135 ? 15.416 -20.301 -23.864 1.00 60.09 135 VAL A O 1
ATOM 1063 N N . ASP A 1 136 ? 16.547 -21.948 -22.833 1.00 55.88 136 ASP A N 1
ATOM 1064 C CA . ASP A 1 136 ? 15.702 -23.087 -23.159 1.00 55.88 136 ASP A CA 1
ATOM 1065 C C . ASP A 1 136 ? 14.694 -23.436 -22.051 1.00 55.88 136 ASP A C 1
ATOM 1067 O O . ASP A 1 136 ? 13.808 -24.258 -22.263 1.00 55.88 136 ASP A O 1
ATOM 1071 N N . GLU A 1 137 ? 14.775 -22.782 -20.886 1.00 63.22 137 GLU A N 1
ATOM 1072 C CA . GLU A 1 137 ? 13.904 -23.055 -19.734 1.00 63.22 137 GLU A CA 1
ATOM 1073 C C . GLU A 1 137 ? 12.913 -21.921 -19.424 1.00 63.22 137 GLU A C 1
ATOM 1075 O O . GLU A 1 137 ? 13.159 -20.741 -19.687 1.00 63.22 137 GLU A O 1
ATOM 1080 N N . SER A 1 138 ? 11.765 -22.272 -18.837 1.00 65.69 138 SER A N 1
ATOM 1081 C CA . SER A 1 138 ? 10.762 -21.311 -18.367 1.00 65.69 138 SER A CA 1
ATOM 1082 C C . SER A 1 138 ? 11.031 -20.888 -16.914 1.00 65.69 138 SER A C 1
ATOM 1084 O O . SER A 1 138 ? 11.168 -21.766 -16.060 1.00 65.69 138 SER A O 1
ATOM 1086 N N . PRO A 1 139 ? 11.045 -19.581 -16.587 1.00 67.19 139 PRO A N 1
ATOM 1087 C CA . PRO A 1 139 ? 11.211 -19.126 -15.210 1.00 67.19 139 PRO A CA 1
ATOM 1088 C C . PRO A 1 139 ? 10.020 -19.539 -14.334 1.00 67.19 139 PRO A C 1
ATOM 1090 O O . PRO A 1 139 ? 8.863 -19.426 -14.743 1.00 67.19 139 PRO A O 1
ATOM 1093 N N . VAL A 1 140 ? 10.313 -19.994 -13.113 1.00 71.44 140 VAL A N 1
ATOM 1094 C CA . VAL A 1 140 ? 9.308 -20.256 -12.075 1.00 71.44 140 VAL A CA 1
ATOM 1095 C C . VAL A 1 140 ? 9.193 -19.023 -11.190 1.00 71.44 140 VAL A C 1
ATOM 1097 O O . VAL A 1 140 ? 10.130 -18.701 -10.459 1.00 71.44 140 VAL A O 1
ATOM 1100 N N . PHE A 1 141 ? 8.033 -18.376 -11.253 1.00 74.69 141 PHE A N 1
ATOM 1101 C CA . PHE A 1 141 ? 7.703 -17.191 -10.468 1.00 74.69 141 PHE A CA 1
ATOM 1102 C C . PHE A 1 141 ? 7.257 -17.595 -9.061 1.00 74.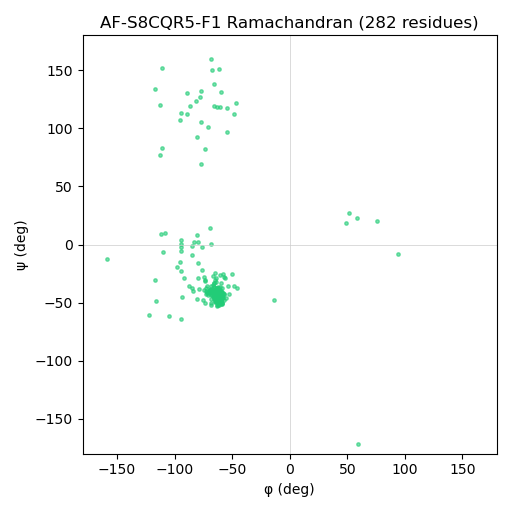69 141 PHE A C 1
ATOM 1104 O O . PHE A 1 141 ? 6.309 -18.370 -8.896 1.00 74.69 141 PHE A O 1
ATOM 1111 N N . LEU A 1 142 ? 7.926 -17.066 -8.040 1.00 82.75 142 LEU A N 1
ATOM 1112 C CA . LEU A 1 142 ? 7.602 -17.313 -6.636 1.00 82.75 142 LEU A CA 1
ATOM 1113 C C . LEU A 1 142 ? 7.045 -16.027 -6.023 1.00 82.75 142 LEU A C 1
ATOM 1115 O O . LEU A 1 142 ? 7.738 -15.315 -5.304 1.00 82.75 142 LEU A O 1
ATOM 1119 N N . LEU A 1 143 ? 5.747 -15.794 -6.235 1.00 84.31 143 LEU A N 1
ATOM 1120 C CA . LEU A 1 143 ? 5.027 -14.567 -5.856 1.00 84.31 143 LEU A CA 1
ATOM 1121 C C . LEU A 1 143 ? 5.313 -14.046 -4.436 1.00 84.31 143 LEU A C 1
ATOM 1123 O O . LEU A 1 143 ? 5.364 -12.837 -4.222 1.00 84.31 143 LEU A O 1
ATOM 1127 N N . TYR A 1 144 ? 5.486 -14.935 -3.452 1.00 86.81 144 TYR A N 1
ATOM 1128 C CA . TYR A 1 144 ? 5.819 -14.536 -2.080 1.00 86.81 144 TYR A CA 1
ATOM 1129 C C . TYR A 1 144 ? 7.221 -13.911 -1.967 1.00 86.81 144 TYR A C 1
ATOM 1131 O O . TYR A 1 144 ? 7.407 -12.927 -1.249 1.00 86.81 144 TYR A O 1
ATOM 1139 N N . GLN A 1 145 ? 8.206 -14.454 -2.685 1.00 89.06 145 GLN A N 1
ATOM 1140 C CA . GLN A 1 145 ? 9.562 -13.912 -2.734 1.00 89.06 145 GLN A CA 1
ATOM 1141 C C . GLN A 1 145 ? 9.579 -12.559 -3.454 1.00 89.06 145 GLN A C 1
ATOM 1143 O O . GLN A 1 145 ? 10.190 -11.612 -2.956 1.00 89.06 145 GLN A O 1
ATOM 1148 N N . ASP A 1 146 ? 8.860 -12.444 -4.571 1.00 90.06 146 ASP A N 1
ATOM 1149 C CA . ASP A 1 146 ? 8.797 -11.206 -5.355 1.00 90.06 146 ASP A CA 1
ATOM 1150 C C . ASP A 1 146 ? 8.099 -10.102 -4.563 1.00 90.06 146 ASP A C 1
ATOM 1152 O O . ASP A 1 146 ? 8.570 -8.966 -4.516 1.00 90.06 146 ASP A O 1
ATOM 1156 N N . TRP A 1 147 ? 7.030 -10.448 -3.842 1.00 94.00 147 TRP A N 1
ATOM 1157 C CA . TRP A 1 147 ? 6.379 -9.549 -2.893 1.00 94.00 147 TRP A CA 1
ATOM 1158 C C . TRP A 1 147 ? 7.350 -9.037 -1.820 1.00 94.00 147 TRP A C 1
ATOM 1160 O O . TRP A 1 147 ? 7.410 -7.830 -1.570 1.00 94.00 147 TRP A O 1
ATOM 1170 N N . ALA A 1 148 ? 8.141 -9.925 -1.207 1.00 93.94 148 ALA A N 1
ATOM 1171 C CA . ALA A 1 148 ? 9.109 -9.543 -0.182 1.00 93.94 148 ALA A CA 1
ATOM 1172 C C . ALA A 1 148 ? 10.208 -8.619 -0.742 1.00 93.94 148 ALA A C 1
ATOM 1174 O O . ALA A 1 148 ? 10.533 -7.600 -0.127 1.00 93.94 148 ALA A O 1
ATOM 1175 N N . LEU A 1 149 ? 10.738 -8.923 -1.931 1.00 92.06 149 LEU A N 1
ATOM 1176 C CA . LEU A 1 149 ? 11.698 -8.067 -2.637 1.00 92.06 149 LEU A CA 1
ATOM 1177 C C . LEU A 1 149 ? 11.090 -6.700 -2.968 1.00 92.06 149 LEU A C 1
ATOM 1179 O O . LEU A 1 149 ? 11.694 -5.661 -2.693 1.00 92.06 149 LEU A O 1
ATOM 1183 N N . GLY A 1 150 ? 9.863 -6.686 -3.485 1.00 94.19 150 GLY A N 1
ATOM 1184 C CA . GLY A 1 150 ? 9.118 -5.470 -3.776 1.00 94.19 150 GLY A CA 1
ATOM 1185 C C . GLY A 1 150 ? 8.894 -4.594 -2.545 1.00 94.19 150 GLY A C 1
ATOM 1186 O O . GLY A 1 150 ? 9.018 -3.373 -2.636 1.00 94.19 150 GLY A O 1
ATOM 1187 N N . LEU A 1 151 ? 8.641 -5.189 -1.373 1.00 94.69 151 LEU A N 1
ATOM 1188 C CA . LEU A 1 151 ? 8.523 -4.455 -0.109 1.00 94.69 151 LEU A CA 1
ATOM 1189 C C . LEU A 1 151 ? 9.838 -3.786 0.295 1.00 94.69 151 LEU A C 1
ATOM 1191 O O . LEU A 1 151 ? 9.826 -2.648 0.771 1.00 94.69 151 LEU A O 1
ATOM 1195 N N . ILE A 1 152 ? 10.970 -4.468 0.103 1.00 94.44 152 ILE A N 1
ATOM 1196 C CA . ILE A 1 152 ? 12.296 -3.905 0.378 1.00 94.44 152 ILE A CA 1
ATOM 1197 C C . ILE A 1 152 ? 12.544 -2.701 -0.535 1.00 94.44 152 ILE A C 1
ATOM 1199 O O . ILE A 1 152 ? 12.884 -1.624 -0.040 1.00 94.44 152 ILE A O 1
ATOM 1203 N N . PHE A 1 153 ? 12.297 -2.838 -1.841 1.00 92.44 153 PHE A N 1
ATOM 1204 C CA . PHE A 1 153 ? 12.443 -1.732 -2.790 1.00 92.44 153 PHE A CA 1
ATOM 1205 C C . PHE A 1 153 ? 11.504 -0.567 -2.484 1.00 92.44 153 PHE A C 1
ATOM 1207 O O . PHE A 1 153 ? 11.950 0.579 -2.453 1.00 92.44 153 PHE A O 1
ATOM 1214 N N . LEU A 1 154 ? 10.234 -0.840 -2.177 1.00 93.50 154 LEU A N 1
ATOM 1215 C CA . LEU A 1 154 ? 9.272 0.190 -1.789 1.00 93.50 154 LEU A CA 1
ATOM 1216 C C . LEU A 1 154 ? 9.737 0.942 -0.532 1.00 93.50 154 LEU A C 1
ATOM 1218 O O . LEU A 1 154 ? 9.633 2.168 -0.459 1.00 93.50 154 LEU A O 1
ATOM 1222 N N . LYS A 1 155 ? 10.299 0.233 0.452 1.00 93.25 155 LYS A N 1
ATOM 1223 C CA . LYS A 1 155 ? 10.826 0.829 1.688 1.00 93.25 155 LYS A CA 1
ATOM 1224 C C . LYS A 1 155 ? 12.067 1.688 1.442 1.00 93.25 155 LYS A C 1
ATOM 1226 O O . LYS A 1 155 ? 12.190 2.755 2.039 1.00 93.25 155 LYS A O 1
ATOM 1231 N N . ILE A 1 156 ? 12.981 1.243 0.581 1.00 91.25 156 ILE A N 1
ATOM 1232 C CA . ILE A 1 156 ? 14.165 2.025 0.200 1.00 91.25 156 ILE A CA 1
ATOM 1233 C C . ILE A 1 156 ? 13.728 3.280 -0.556 1.00 91.25 156 ILE A C 1
ATOM 1235 O O . ILE A 1 156 ? 14.125 4.382 -0.187 1.00 91.25 156 ILE A O 1
ATOM 1239 N N . TRP A 1 157 ? 12.856 3.127 -1.552 1.00 89.75 157 TRP A N 1
ATOM 1240 C CA . TRP A 1 157 ? 12.354 4.231 -2.363 1.00 89.75 157 TRP A CA 1
ATOM 1241 C C . TRP A 1 157 ? 11.623 5.282 -1.522 1.00 89.75 157 TRP A C 1
ATOM 1243 O O . TRP A 1 157 ? 11.958 6.460 -1.593 1.00 89.75 157 TRP A O 1
ATOM 1253 N N . THR A 1 158 ? 10.689 4.868 -0.660 1.00 88.69 158 THR A N 1
ATOM 1254 C CA . THR A 1 158 ? 9.966 5.801 0.226 1.00 88.69 158 THR A CA 1
ATOM 1255 C C . THR A 1 158 ? 10.897 6.557 1.170 1.00 88.69 158 THR A C 1
ATOM 1257 O O . THR A 1 158 ? 10.705 7.753 1.379 1.00 88.69 158 THR A O 1
ATOM 1260 N N . ARG A 1 159 ? 11.930 5.901 1.720 1.00 89.06 159 ARG A N 1
ATOM 1261 C CA . ARG A 1 159 ? 12.947 6.592 2.530 1.00 89.06 159 ARG A CA 1
ATOM 1262 C C . ARG A 1 159 ? 13.725 7.610 1.712 1.00 89.06 159 ARG A C 1
ATOM 1264 O O . ARG A 1 159 ? 13.949 8.710 2.197 1.00 89.06 159 ARG A O 1
ATOM 1271 N N . LEU A 1 160 ? 14.120 7.249 0.498 1.00 86.38 160 LEU A N 1
ATOM 1272 C CA . LEU A 1 160 ? 14.937 8.099 -0.359 1.00 86.38 160 LEU A CA 1
ATOM 1273 C C . LEU A 1 160 ? 14.155 9.341 -0.822 1.00 86.38 160 LEU A C 1
ATOM 1275 O O . LEU A 1 160 ? 14.686 10.445 -0.763 1.00 86.38 160 LEU A O 1
ATOM 1279 N N . VAL A 1 161 ? 12.871 9.182 -1.164 1.00 85.56 161 VAL A N 1
ATOM 1280 C CA . VAL A 1 161 ? 11.958 10.300 -1.471 1.00 85.56 161 VAL A CA 1
ATOM 1281 C C . VAL A 1 161 ? 11.787 11.238 -0.272 1.00 85.56 161 VAL A C 1
ATOM 1283 O O . V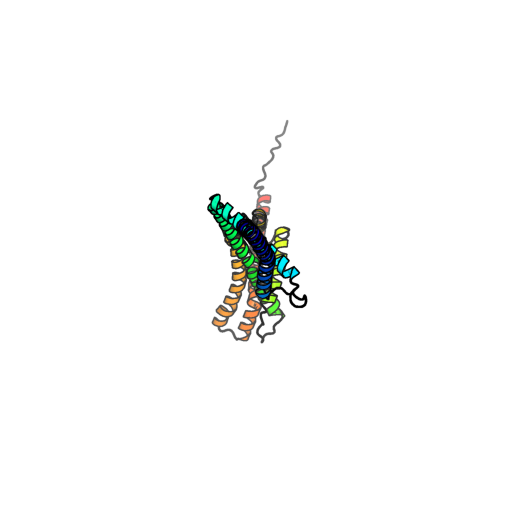AL A 1 161 ? 11.771 12.451 -0.442 1.00 85.56 161 VAL A O 1
ATOM 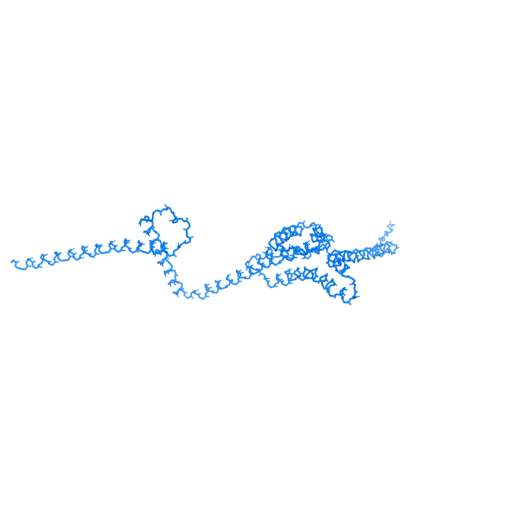1286 N N . MET A 1 162 ? 11.689 10.702 0.949 1.00 83.56 162 MET A N 1
ATOM 1287 C CA . MET A 1 162 ? 11.560 11.528 2.158 1.00 83.56 162 MET A CA 1
ATOM 1288 C C . MET A 1 162 ? 12.870 12.211 2.581 1.00 83.56 162 MET A C 1
ATOM 1290 O O . MET A 1 162 ? 12.824 13.261 3.216 1.00 83.56 162 MET A O 1
ATOM 1294 N N . LEU A 1 163 ? 14.025 11.618 2.259 1.00 81.94 163 LEU A N 1
ATOM 1295 C CA . LEU A 1 163 ? 15.362 12.141 2.575 1.00 81.94 163 LEU A CA 1
ATOM 1296 C C . LEU A 1 163 ? 15.872 13.180 1.570 1.00 81.94 163 LEU A C 1
ATOM 1298 O O . LEU A 1 163 ? 17.001 13.638 1.711 1.00 81.94 163 LEU A O 1
ATOM 1302 N N . ASP A 1 164 ? 15.067 13.530 0.564 1.00 70.88 164 ASP A N 1
ATOM 1303 C CA . ASP A 1 164 ? 15.405 14.532 -0.451 1.00 70.88 164 ASP A CA 1
ATOM 1304 C C . ASP A 1 164 ? 16.695 14.213 -1.239 1.00 70.88 164 ASP A C 1
ATOM 1306 O O . ASP A 1 164 ? 17.350 15.065 -1.822 1.00 70.88 164 ASP A O 1
ATOM 1310 N N . GLN A 1 165 ? 17.097 12.940 -1.291 1.00 65.56 165 GLN A N 1
ATOM 1311 C CA . GLN A 1 165 ? 18.300 12.515 -2.022 1.00 65.56 165 GLN A CA 1
ATOM 1312 C C . GLN A 1 165 ? 18.040 12.262 -3.517 1.00 65.56 165 GLN A C 1
ATOM 1314 O O . GLN A 1 165 ? 18.959 11.909 -4.253 1.00 65.56 165 GLN A O 1
ATOM 1319 N N . MET A 1 166 ? 16.796 12.422 -3.986 1.00 61.12 166 MET A N 1
ATOM 1320 C CA . MET A 1 166 ? 16.361 12.071 -5.349 1.00 61.12 166 MET A CA 1
ATOM 1321 C C . MET A 1 166 ? 16.077 13.280 -6.262 1.00 61.12 166 MET A C 1
ATOM 1323 O O . MET A 1 166 ? 15.586 13.086 -7.377 1.00 61.12 166 MET A O 1
ATOM 1327 N N . ILE A 1 167 ? 16.434 14.496 -5.826 1.00 54.81 167 ILE A N 1
ATOM 1328 C CA . ILE A 1 167 ? 16.137 15.798 -6.466 1.00 54.81 167 ILE A CA 1
ATOM 1329 C C . ILE A 1 167 ? 16.445 15.868 -7.985 1.00 54.81 167 ILE A C 1
ATOM 1331 O O . ILE A 1 167 ? 15.680 16.493 -8.717 1.00 54.81 167 ILE A O 1
ATOM 1335 N N . PRO A 1 168 ? 17.493 15.227 -8.555 1.00 58.88 168 PRO A N 1
ATOM 1336 C CA . PRO A 1 168 ? 17.742 15.344 -10.001 1.00 58.88 168 PRO A CA 1
ATOM 1337 C C . PRO A 1 168 ? 16.794 14.504 -10.881 1.00 58.88 168 PRO A C 1
ATOM 1339 O O . PRO A 1 168 ? 16.655 14.774 -12.086 1.00 58.88 168 PRO A O 1
ATOM 1342 N N . LEU A 1 169 ? 16.193 13.453 -10.307 1.00 55.50 169 LEU A N 1
ATOM 1343 C CA . LEU A 1 169 ? 15.523 12.362 -11.029 1.00 55.50 169 LEU A CA 1
ATOM 1344 C C . LEU A 1 169 ? 14.023 12.270 -10.744 1.00 55.50 169 LEU A C 1
ATOM 1346 O O . LEU A 1 169 ? 13.274 11.841 -11.622 1.00 55.50 169 LEU A O 1
ATOM 1350 N N . VAL A 1 170 ? 13.587 12.656 -9.545 1.00 61.66 170 VAL A N 1
ATOM 1351 C CA . VAL A 1 170 ? 12.188 12.576 -9.123 1.00 61.66 170 VAL A CA 1
ATOM 1352 C C . VAL A 1 170 ? 11.665 13.972 -8.842 1.00 61.66 170 VAL A C 1
ATOM 1354 O O . VAL A 1 170 ? 12.316 14.786 -8.204 1.00 61.66 170 VAL A O 1
ATOM 1357 N N . ASP A 1 171 ? 10.475 14.224 -9.367 1.00 68.56 171 ASP A N 1
ATOM 1358 C CA . ASP A 1 171 ? 9.763 15.487 -9.257 1.00 68.56 171 ASP A CA 1
ATOM 1359 C C . ASP A 1 171 ? 9.491 15.832 -7.777 1.00 68.56 171 ASP A C 1
ATOM 1361 O O . ASP A 1 171 ? 8.963 14.994 -7.037 1.00 68.56 171 ASP A O 1
ATOM 1365 N N . GLU A 1 172 ? 9.805 17.065 -7.359 1.00 71.31 172 GLU A N 1
ATOM 1366 C CA . GLU A 1 172 ? 9.580 17.605 -5.996 1.00 71.31 172 GLU A CA 1
ATOM 1367 C C . GLU A 1 172 ? 8.141 17.384 -5.493 1.00 71.31 172 GLU A C 1
ATOM 1369 O O . GLU A 1 172 ? 7.858 17.263 -4.298 1.00 71.31 172 GLU A O 1
ATOM 1374 N N . SER A 1 173 ? 7.207 17.255 -6.437 1.00 80.19 173 SER A N 1
ATOM 1375 C CA . SER A 1 173 ? 5.795 16.992 -6.191 1.00 80.19 173 SER A CA 1
ATOM 1376 C C . SER A 1 173 ? 5.532 15.727 -5.358 1.00 80.19 173 SER A C 1
ATOM 1378 O O . SER A 1 173 ? 4.542 15.688 -4.625 1.00 80.19 173 SER A O 1
ATOM 1380 N N . TRP A 1 174 ? 6.393 14.702 -5.405 1.00 84.88 174 TRP A N 1
ATOM 1381 C CA . TRP A 1 174 ? 6.191 13.464 -4.638 1.00 84.88 174 TRP A CA 1
ATOM 1382 C C . TRP A 1 174 ? 6.410 13.637 -3.138 1.00 84.88 174 TRP A C 1
ATOM 1384 O O . TRP A 1 174 ? 5.610 13.127 -2.350 1.00 84.88 174 TRP A O 1
ATOM 1394 N N . ARG A 1 175 ? 7.446 14.378 -2.734 1.00 85.50 175 ARG A N 1
ATOM 1395 C CA . ARG A 1 175 ? 7.759 14.640 -1.323 1.00 85.50 175 ARG A CA 1
ATOM 1396 C C . ARG A 1 175 ? 6.586 15.338 -0.638 1.00 85.50 175 ARG A C 1
ATOM 1398 O O . ARG A 1 175 ? 6.065 14.836 0.356 1.00 85.50 175 ARG A O 1
ATOM 1405 N N . VAL A 1 176 ? 6.085 16.406 -1.260 1.00 86.94 176 VAL A N 1
ATOM 1406 C CA . VAL A 1 176 ? 4.926 17.178 -0.780 1.00 86.94 176 VAL A CA 1
ATOM 1407 C C . VAL A 1 176 ? 3.677 16.299 -0.652 1.00 86.94 176 VAL A C 1
ATOM 1409 O O . VAL A 1 176 ? 2.937 16.394 0.329 1.00 86.94 176 VAL A O 1
ATOM 1412 N N . LYS A 1 177 ? 3.437 15.393 -1.612 1.00 89.50 177 LYS A N 1
ATOM 1413 C CA . LYS A 1 177 ? 2.308 14.450 -1.547 1.00 89.50 177 LYS A CA 1
ATOM 1414 C C . LYS A 1 177 ? 2.419 13.497 -0.354 1.00 89.50 177 LYS A C 1
ATOM 1416 O O . LYS A 1 177 ? 1.412 13.254 0.311 1.00 89.50 177 LYS A O 1
ATOM 1421 N N . PHE A 1 178 ? 3.608 12.963 -0.071 1.00 88.38 178 PHE A N 1
ATOM 1422 C CA . PHE A 1 178 ? 3.817 12.060 1.064 1.00 88.38 178 PHE A CA 1
ATOM 1423 C C . PHE A 1 178 ? 3.781 12.775 2.415 1.00 88.38 178 PHE A C 1
ATOM 1425 O O . PHE A 1 178 ? 3.226 12.225 3.368 1.00 88.38 178 PHE A O 1
ATOM 1432 N N . GLU A 1 179 ? 4.320 13.990 2.505 1.00 88.94 179 GLU A N 1
ATOM 1433 C CA . GLU A 1 179 ? 4.203 14.822 3.706 1.00 88.94 179 GLU A CA 1
ATOM 1434 C C . GLU A 1 179 ? 2.743 15.121 4.022 1.00 88.94 179 GLU A C 1
ATOM 1436 O O . GLU A 1 179 ? 2.303 14.869 5.140 1.00 88.94 179 GLU A O 1
ATOM 1441 N N . ARG A 1 180 ? 1.954 15.502 3.013 1.00 88.50 180 ARG A N 1
ATOM 1442 C CA . ARG A 1 180 ? 0.517 15.730 3.180 1.00 88.50 180 ARG A CA 1
ATOM 1443 C C . ARG A 1 180 ? -0.220 14.500 3.717 1.00 88.50 180 ARG A C 1
ATOM 1445 O O . ARG A 1 180 ? -1.043 14.620 4.617 1.00 88.50 180 ARG A O 1
ATOM 1452 N N . VAL A 1 181 ? 0.090 13.303 3.208 1.00 88.44 181 VAL A N 1
ATOM 1453 C CA . VAL A 1 181 ? -0.492 12.046 3.723 1.00 88.44 181 VAL A CA 1
ATOM 1454 C C . VAL A 1 181 ? -0.093 11.790 5.176 1.00 88.44 181 VAL A C 1
ATOM 1456 O O . VAL A 1 181 ? -0.907 11.304 5.963 1.00 88.44 181 VAL A O 1
ATOM 1459 N N . ARG A 1 182 ? 1.154 12.107 5.538 1.00 85.88 182 ARG A N 1
ATOM 1460 C CA . ARG A 1 182 ? 1.662 11.954 6.903 1.00 85.88 182 ARG A CA 1
ATOM 1461 C C . ARG A 1 182 ? 1.009 12.947 7.871 1.00 85.88 182 ARG A C 1
ATOM 1463 O O . ARG A 1 182 ? 0.705 12.550 8.992 1.00 85.88 182 ARG A O 1
ATOM 1470 N N . GLU A 1 183 ? 0.780 14.188 7.447 1.00 86.88 183 GLU A N 1
ATOM 1471 C CA . GLU A 1 183 ? 0.146 15.246 8.247 1.00 86.88 183 GLU A CA 1
ATOM 1472 C C . GLU A 1 183 ? -1.361 15.030 8.438 1.00 86.88 183 GLU A C 1
ATOM 1474 O O . GLU A 1 183 ? -1.862 15.170 9.554 1.00 86.88 183 GLU A O 1
ATOM 1479 N N . ASP A 1 184 ? -2.083 14.627 7.386 1.00 83.50 184 ASP A N 1
ATOM 1480 C CA . ASP A 1 184 ? -3.527 14.354 7.458 1.00 83.50 184 ASP A CA 1
ATOM 1481 C C . ASP A 1 184 ? -3.851 13.158 8.383 1.00 83.50 184 ASP A C 1
ATOM 1483 O O . ASP A 1 184 ? -4.957 13.054 8.933 1.00 83.50 184 ASP A O 1
ATOM 1487 N N . GLY A 1 185 ? -2.888 12.248 8.576 1.00 79.75 185 GLY A N 1
ATOM 1488 C CA . GLY A 1 185 ? -3.029 11.050 9.401 1.00 79.75 185 GLY A CA 1
ATOM 1489 C C . GLY A 1 185 ? -4.158 10.118 8.935 1.00 79.75 185 GLY A C 1
ATOM 1490 O O . GLY A 1 185 ? -4.768 10.295 7.881 1.00 79.75 185 GLY A O 1
ATOM 1491 N N . PHE A 1 186 ? -4.476 9.090 9.728 1.00 73.81 186 PHE A N 1
ATOM 1492 C CA . PHE A 1 186 ? -5.524 8.123 9.360 1.00 73.81 186 PHE A CA 1
ATOM 1493 C C . PHE A 1 186 ? -6.948 8.682 9.497 1.00 73.81 186 PHE A C 1
ATOM 1495 O O . PHE A 1 186 ? -7.835 8.294 8.742 1.00 73.81 186 PHE A O 1
ATOM 1502 N N . SER A 1 187 ? -7.181 9.606 10.433 1.00 68.50 187 SER A N 1
ATOM 1503 C CA . SER A 1 187 ? -8.527 10.086 10.778 1.00 68.50 187 SER A CA 1
ATOM 1504 C C . SER A 1 187 ? -9.091 11.125 9.804 1.00 68.50 187 SER A C 1
ATOM 1506 O O . SER A 1 187 ? -10.310 11.193 9.635 1.00 68.50 187 SER A O 1
ATOM 1508 N N . ARG A 1 188 ? -8.236 11.920 9.144 1.00 75.44 188 ARG A N 1
ATOM 1509 C CA . ARG A 1 188 ? -8.640 12.932 8.148 1.00 75.44 188 ARG A CA 1
ATOM 1510 C C . ARG A 1 188 ? -8.210 12.589 6.721 1.00 75.44 188 ARG A C 1
ATOM 1512 O O . ARG A 1 188 ? -8.412 13.397 5.818 1.00 75.44 188 ARG A O 1
ATOM 1519 N N . LEU A 1 189 ? -7.700 11.377 6.493 1.00 75.88 189 LEU A N 1
ATOM 1520 C CA . LEU A 1 189 ? -7.176 10.955 5.199 1.00 75.88 189 LEU A CA 1
ATOM 1521 C C . LEU A 1 189 ? -8.201 11.143 4.070 1.00 75.88 189 LEU A C 1
ATOM 1523 O O . LEU A 1 189 ? -9.237 10.465 4.016 1.00 75.88 189 LEU A O 1
ATOM 1527 N N . GLN A 1 190 ? -7.881 11.986 3.089 1.00 82.50 190 GLN A N 1
ATOM 1528 C CA . GLN A 1 190 ? -8.641 12.107 1.844 1.00 82.50 190 GLN A CA 1
ATOM 1529 C C . GLN A 1 190 ? -8.325 10.936 0.903 1.00 82.50 190 GLN A C 1
ATOM 1531 O O . GLN A 1 190 ? -7.697 11.083 -0.134 1.00 82.50 190 GLN A O 1
ATOM 1536 N N . GLY A 1 191 ? -8.759 9.729 1.258 1.00 83.19 191 GLY A N 1
ATOM 1537 C CA . GLY A 1 191 ? -8.395 8.508 0.526 1.00 83.19 191 GLY A CA 1
ATOM 1538 C C . GLY A 1 191 ? -8.728 8.466 -0.968 1.00 83.19 191 GLY A C 1
ATOM 1539 O O . GLY A 1 191 ? -7.990 7.821 -1.694 1.00 83.19 191 GLY A O 1
ATOM 1540 N N . LEU A 1 192 ? -9.754 9.176 -1.460 1.00 86.62 192 LEU A N 1
ATOM 1541 C CA . LEU A 1 192 ? -9.963 9.312 -2.913 1.00 86.62 192 LEU A CA 1
ATOM 1542 C C . LEU A 1 192 ? -8.849 10.134 -3.573 1.00 86.62 192 LEU A C 1
ATOM 1544 O O . LEU A 1 192 ? -8.400 9.788 -4.662 1.00 86.62 192 LEU A O 1
ATOM 1548 N N . TRP A 1 193 ? -8.378 11.187 -2.901 1.00 90.88 193 TRP A N 1
ATOM 1549 C CA . TRP A 1 193 ? -7.227 11.965 -3.349 1.00 90.88 193 TRP A CA 1
ATOM 1550 C C . TRP A 1 193 ? -5.952 11.120 -3.301 1.00 90.88 193 TRP A C 1
ATOM 1552 O O . TRP A 1 193 ? -5.257 11.044 -4.302 1.00 90.88 193 TRP A O 1
ATOM 1562 N N . VAL A 1 194 ? -5.694 10.389 -2.209 1.00 91.38 194 VAL A N 1
ATOM 1563 C CA . VAL A 1 194 ? -4.534 9.476 -2.108 1.00 91.38 194 VAL A CA 1
ATOM 1564 C C . VAL A 1 194 ? -4.572 8.412 -3.205 1.00 91.38 194 VAL A C 1
ATOM 1566 O O . VAL A 1 194 ? -3.567 8.151 -3.866 1.00 91.38 194 VAL A O 1
ATOM 1569 N N . LEU A 1 195 ? -5.742 7.817 -3.438 1.00 90.50 195 LEU A N 1
ATOM 1570 C CA . LEU A 1 195 ? -5.914 6.808 -4.471 1.00 90.50 195 LEU A CA 1
ATOM 1571 C C . LEU A 1 195 ? -5.632 7.389 -5.859 1.00 90.50 195 LEU A C 1
ATOM 1573 O O . LEU A 1 195 ? -4.883 6.791 -6.621 1.00 90.50 195 LEU A O 1
ATOM 1577 N N . ARG A 1 196 ? -6.189 8.559 -6.183 1.00 90.56 196 ARG A N 1
ATOM 1578 C CA . ARG A 1 196 ? -6.058 9.180 -7.508 1.00 90.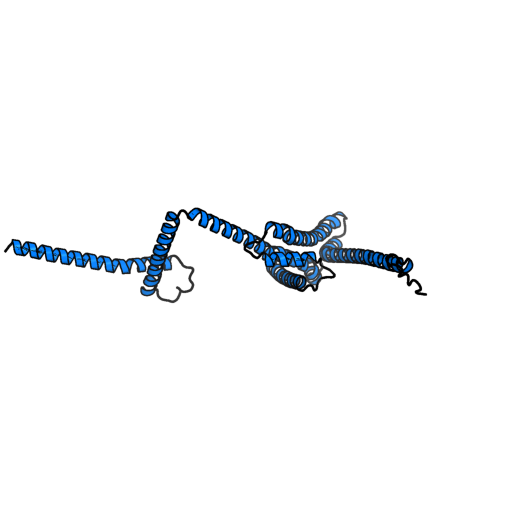56 196 ARG A CA 1
ATOM 1579 C C . ARG A 1 196 ? -4.684 9.799 -7.760 1.00 90.56 196 ARG A C 1
ATOM 1581 O O . ARG A 1 196 ? -4.182 9.709 -8.872 1.00 90.56 196 ARG A O 1
ATOM 1588 N N . GLU A 1 197 ? -4.099 10.432 -6.752 1.00 90.12 197 GLU A N 1
ATOM 1589 C CA . GLU A 1 197 ? -2.931 11.306 -6.902 1.00 90.12 197 GLU A CA 1
ATOM 1590 C C . GLU A 1 197 ? -1.603 10.608 -6.578 1.00 90.12 197 GLU A C 1
ATOM 1592 O O . GLU A 1 197 ? -0.540 11.077 -6.996 1.00 90.12 197 GLU A O 1
ATOM 1597 N N . ILE A 1 198 ? -1.660 9.490 -5.842 1.00 90.75 198 ILE A N 1
ATOM 1598 C CA . ILE A 1 198 ? -0.486 8.719 -5.409 1.00 90.75 198 ILE A CA 1
ATOM 1599 C C . ILE A 1 198 ? -0.577 7.280 -5.919 1.00 90.75 198 ILE A C 1
ATOM 1601 O O . ILE A 1 198 ? 0.270 6.844 -6.693 1.00 90.75 198 ILE A O 1
ATOM 1605 N N . VAL A 1 199 ? -1.611 6.534 -5.525 1.00 92.44 199 VAL A N 1
ATOM 1606 C CA . VAL A 1 199 ? -1.685 5.089 -5.805 1.00 92.44 199 VAL A CA 1
ATOM 1607 C C . VAL A 1 199 ? -1.862 4.811 -7.298 1.00 92.44 199 VAL A C 1
ATOM 1609 O O . VAL A 1 199 ? -1.106 4.036 -7.877 1.00 92.44 199 VAL A O 1
ATOM 1612 N N . PHE A 1 200 ? -2.826 5.467 -7.941 1.00 92.56 200 PHE A N 1
ATOM 1613 C CA . PHE A 1 200 ? -3.127 5.296 -9.358 1.00 92.56 200 PHE A CA 1
ATOM 1614 C C . PHE A 1 200 ? -1.933 5.622 -10.269 1.00 92.56 200 PHE A C 1
ATOM 1616 O O . PHE A 1 200 ? -1.590 4.766 -11.081 1.00 92.56 200 PHE A O 1
ATOM 1623 N N . PRO A 1 201 ? -1.233 6.770 -10.149 1.00 92.56 201 PRO A N 1
ATOM 1624 C CA . PRO A 1 201 ? -0.072 7.039 -10.993 1.00 92.56 201 PRO A CA 1
ATOM 1625 C C . PRO A 1 201 ? 1.060 6.031 -10.777 1.00 92.56 201 PRO A C 1
ATOM 1627 O O . PRO A 1 201 ? 1.677 5.625 -11.759 1.00 92.56 201 PRO A O 1
ATOM 1630 N N . ILE A 1 202 ? 1.307 5.572 -9.543 1.00 92.50 202 ILE A N 1
ATOM 1631 C CA . ILE A 1 202 ? 2.318 4.534 -9.273 1.00 92.50 202 ILE A CA 1
ATOM 1632 C C . ILE A 1 202 ? 1.938 3.224 -9.971 1.00 92.50 202 ILE A C 1
ATOM 1634 O O . ILE A 1 202 ? 2.738 2.684 -10.736 1.00 92.50 202 ILE A O 1
ATOM 1638 N N . ILE A 1 203 ? 0.708 2.741 -9.765 1.00 93.56 203 ILE A N 1
ATOM 1639 C CA . ILE A 1 203 ? 0.222 1.502 -10.386 1.00 93.56 203 ILE A CA 1
ATOM 1640 C C . ILE A 1 203 ? 0.258 1.617 -11.909 1.00 93.56 203 ILE A C 1
ATOM 1642 O O . ILE A 1 203 ? 0.757 0.713 -12.566 1.00 93.56 203 ILE A O 1
ATOM 1646 N N . MET A 1 204 ? -0.205 2.729 -12.482 1.00 93.31 204 MET A N 1
ATOM 1647 C CA . MET A 1 204 ? -0.207 2.930 -13.932 1.00 93.31 204 MET A CA 1
ATOM 1648 C C . MET A 1 204 ? 1.207 2.931 -14.514 1.00 93.31 204 MET A C 1
ATOM 1650 O O . MET A 1 204 ? 1.427 2.327 -15.562 1.00 93.31 204 MET A O 1
ATOM 1654 N N . LYS A 1 205 ? 2.181 3.566 -13.849 1.00 91.44 205 LYS A N 1
ATOM 1655 C CA . LYS A 1 205 ? 3.583 3.562 -14.295 1.00 91.44 205 LYS A CA 1
ATOM 1656 C C . LYS A 1 205 ? 4.186 2.159 -14.234 1.00 91.44 205 LYS A C 1
ATOM 1658 O O . LYS A 1 205 ? 4.794 1.734 -15.214 1.00 91.44 205 LYS A O 1
ATOM 1663 N N . LEU A 1 206 ? 3.968 1.431 -13.137 1.00 92.69 206 LEU A N 1
ATOM 1664 C CA . LEU A 1 206 ? 4.436 0.051 -12.978 1.00 92.69 206 LEU A CA 1
ATOM 1665 C C . LEU A 1 206 ? 3.780 -0.893 -13.991 1.00 92.69 206 LEU A C 1
ATOM 1667 O O . LEU A 1 206 ? 4.471 -1.662 -14.650 1.00 92.69 206 LEU A O 1
ATOM 1671 N N . LEU A 1 207 ? 2.463 -0.790 -14.174 1.00 93.00 207 LEU A N 1
ATOM 1672 C CA . LEU A 1 207 ? 1.719 -1.601 -15.131 1.00 93.00 207 LEU A CA 1
ATOM 1673 C C . LEU A 1 207 ? 2.164 -1.309 -16.566 1.00 93.00 207 LEU A C 1
ATOM 1675 O O . LEU A 1 207 ? 2.375 -2.236 -17.333 1.00 93.00 207 LEU A O 1
ATOM 1679 N N . THR A 1 208 ? 2.386 -0.042 -16.921 1.00 90.88 208 THR A N 1
ATOM 1680 C CA . THR A 1 208 ? 2.922 0.323 -18.244 1.00 90.88 208 THR A CA 1
ATOM 1681 C C . THR A 1 208 ? 4.314 -0.277 -18.453 1.00 90.88 208 THR A C 1
ATOM 1683 O O . THR A 1 208 ? 4.574 -0.856 -19.506 1.00 90.88 208 THR A O 1
ATOM 1686 N N . ALA A 1 209 ? 5.191 -0.200 -17.446 1.00 90.75 209 ALA A N 1
ATOM 1687 C CA . ALA A 1 209 ? 6.528 -0.792 -17.500 1.00 90.75 209 ALA A CA 1
ATOM 1688 C C . ALA A 1 209 ? 6.501 -2.328 -17.619 1.00 90.75 209 ALA A C 1
ATOM 1690 O O . ALA A 1 209 ? 7.400 -2.911 -18.217 1.00 90.75 209 ALA A O 1
ATOM 1691 N N . LEU A 1 210 ? 5.462 -2.981 -17.090 1.00 90.25 210 LEU A N 1
ATOM 1692 C CA . LEU A 1 210 ? 5.264 -4.424 -17.205 1.00 90.25 210 LEU A CA 1
ATOM 1693 C C . LEU A 1 210 ? 4.656 -4.818 -18.564 1.00 90.25 210 LEU A C 1
ATOM 1695 O O . LEU A 1 210 ? 5.132 -5.741 -19.220 1.00 90.25 210 LEU A O 1
ATOM 1699 N N . CYS A 1 211 ? 3.607 -4.111 -18.990 1.00 90.25 211 CYS A N 1
ATOM 1700 C CA . CYS A 1 211 ? 2.795 -4.460 -20.152 1.00 90.25 211 CYS A CA 1
ATOM 1701 C C . CYS A 1 211 ? 3.447 -4.085 -21.483 1.00 90.25 211 CYS A C 1
ATOM 1703 O O . CYS A 1 211 ? 3.319 -4.848 -22.435 1.00 90.25 211 CYS A O 1
ATOM 1705 N N . VAL A 1 212 ? 4.138 -2.943 -21.586 1.00 90.44 212 VAL A N 1
ATOM 1706 C CA . VAL A 1 212 ? 4.728 -2.503 -22.866 1.00 90.44 212 VAL A CA 1
ATOM 1707 C C . VAL A 1 212 ? 5.742 -3.524 -23.400 1.00 90.44 212 VAL A C 1
ATOM 1709 O O . VAL A 1 212 ? 5.563 -3.978 -24.532 1.00 90.44 212 VAL A O 1
ATOM 1712 N N . PRO A 1 213 ? 6.741 -3.984 -22.620 1.00 89.50 213 PRO A N 1
ATOM 1713 C CA . PRO A 1 213 ? 7.690 -4.986 -23.104 1.00 89.50 213 PRO A CA 1
ATOM 1714 C C . PRO A 1 213 ? 7.024 -6.339 -23.386 1.00 89.50 213 PRO A C 1
ATOM 1716 O O . PRO A 1 213 ? 7.405 -7.032 -24.330 1.00 89.50 213 PRO A O 1
ATOM 1719 N N . TYR A 1 214 ? 5.990 -6.697 -22.617 1.00 87.88 214 TYR A N 1
ATOM 1720 C CA . TYR A 1 214 ? 5.212 -7.916 -22.837 1.00 87.88 214 TYR A CA 1
ATOM 1721 C C . TYR A 1 214 ? 4.474 -7.898 -24.183 1.00 87.88 214 TYR A C 1
ATOM 1723 O O . TYR A 1 214 ? 4.577 -8.844 -24.962 1.00 87.88 214 TYR A O 1
ATOM 1731 N N . VAL A 1 215 ? 3.761 -6.809 -24.492 1.00 88.94 215 VAL A N 1
ATOM 1732 C CA . VAL A 1 215 ? 3.027 -6.653 -25.759 1.00 88.94 215 VAL A CA 1
ATOM 1733 C C . VAL A 1 215 ? 3.990 -6.597 -26.941 1.00 88.94 215 VAL A C 1
ATOM 1735 O O . VAL A 1 215 ? 3.733 -7.220 -27.970 1.00 88.94 215 VAL A O 1
ATOM 1738 N N . VAL A 1 216 ? 5.122 -5.903 -26.798 1.00 86.19 216 VAL A N 1
ATOM 1739 C CA . VAL A 1 216 ? 6.150 -5.854 -27.844 1.00 86.19 216 VAL A CA 1
ATOM 1740 C C . VAL A 1 216 ? 6.696 -7.258 -28.114 1.00 86.19 216 VAL A C 1
ATOM 1742 O O . VAL A 1 216 ? 6.667 -7.714 -29.254 1.00 86.19 216 VAL A O 1
ATOM 1745 N N . SER A 1 217 ? 7.128 -7.974 -27.076 1.00 86.00 217 SER A N 1
ATOM 1746 C CA . SER A 1 217 ? 7.779 -9.279 -27.234 1.00 86.00 217 SER A CA 1
ATOM 1747 C C . SER A 1 217 ? 6.855 -10.416 -27.657 1.00 86.00 217 SER A C 1
ATOM 1749 O O . SER A 1 217 ? 7.256 -11.229 -28.483 1.00 86.00 217 SER A O 1
ATOM 1751 N N . ARG A 1 218 ? 5.634 -10.503 -27.114 1.00 82.69 218 ARG A N 1
ATOM 1752 C CA . ARG A 1 218 ? 4.682 -11.579 -27.450 1.00 82.69 218 ARG A CA 1
ATOM 1753 C C . ARG A 1 218 ? 3.687 -11.226 -28.546 1.00 82.69 218 ARG A C 1
ATOM 1755 O O . ARG A 1 218 ? 3.126 -12.134 -29.146 1.00 82.69 218 ARG A O 1
ATOM 1762 N N . GLY A 1 219 ? 3.432 -9.944 -28.779 1.00 84.12 219 GLY A N 1
ATOM 1763 C CA . GLY A 1 219 ? 2.501 -9.490 -29.808 1.00 84.12 219 GLY A CA 1
ATOM 1764 C C . GLY A 1 219 ? 3.222 -9.167 -31.107 1.00 84.12 219 GLY A C 1
ATOM 1765 O O . GLY A 1 219 ? 3.012 -9.829 -32.115 1.00 84.12 219 GLY A O 1
ATOM 1766 N N . ILE A 1 220 ? 4.089 -8.156 -31.081 1.00 82.81 220 ILE A N 1
ATOM 1767 C CA . ILE A 1 220 ? 4.633 -7.553 -32.306 1.00 82.81 220 ILE A CA 1
ATOM 1768 C C . ILE A 1 220 ? 5.659 -8.470 -32.982 1.00 82.81 220 ILE A C 1
ATOM 1770 O O . ILE A 1 220 ? 5.552 -8.739 -34.175 1.00 82.81 220 ILE A O 1
ATOM 1774 N N . PHE A 1 221 ? 6.641 -8.977 -32.233 1.00 81.12 221 PHE A N 1
ATOM 1775 C CA . PHE A 1 221 ? 7.742 -9.762 -32.807 1.00 81.12 221 PHE A CA 1
ATOM 1776 C C . PHE A 1 221 ? 7.315 -11.099 -33.449 1.00 81.12 221 PHE A C 1
ATOM 1778 O O . PHE A 1 221 ? 7.792 -11.394 -34.545 1.00 81.12 221 PHE A O 1
ATOM 1785 N N . PRO A 1 222 ? 6.385 -11.883 -32.871 1.00 81.56 222 PRO A N 1
ATOM 1786 C CA . PRO A 1 222 ? 5.920 -13.121 -33.498 1.00 81.56 222 PRO A CA 1
ATOM 1787 C C . PRO A 1 222 ? 5.163 -12.902 -34.812 1.00 81.56 222 PRO A C 1
ATOM 1789 O O . PRO A 1 222 ? 5.284 -13.714 -35.726 1.00 81.56 222 PRO A O 1
ATOM 1792 N N . ILE A 1 223 ? 4.429 -11.790 -34.940 1.00 83.81 223 ILE A N 1
ATOM 1793 C CA . ILE A 1 223 ? 3.695 -11.437 -36.168 1.00 83.81 223 ILE A CA 1
ATOM 1794 C C . ILE A 1 223 ? 4.658 -11.123 -37.324 1.00 83.81 223 ILE A C 1
ATOM 1796 O O . ILE A 1 223 ? 4.324 -11.348 -38.484 1.00 83.81 223 ILE A O 1
ATOM 1800 N N . LEU A 1 224 ? 5.874 -10.659 -37.021 1.00 83.56 224 LEU A N 1
ATOM 1801 C CA . LEU A 1 224 ? 6.904 -10.338 -38.015 1.00 83.56 224 LEU A CA 1
ATOM 1802 C C . LEU A 1 224 ? 7.604 -11.581 -38.603 1.00 83.56 224 LEU A C 1
ATOM 1804 O O . LEU A 1 224 ? 8.449 -11.438 -39.483 1.00 83.56 224 LEU A O 1
ATOM 1808 N N . GLY A 1 225 ? 7.260 -12.795 -38.151 1.00 80.62 225 GLY A N 1
ATOM 1809 C CA . GLY A 1 225 ? 7.752 -14.046 -38.741 1.00 80.62 225 GLY A CA 1
ATOM 1810 C C . GLY A 1 225 ? 9.200 -14.408 -38.386 1.00 80.62 225 GLY A C 1
ATOM 1811 O O . GLY A 1 225 ? 9.826 -15.192 -39.098 1.00 80.62 225 GLY A O 1
ATOM 1812 N N . TYR A 1 226 ? 9.755 -13.852 -37.303 1.00 81.94 226 TYR A N 1
ATOM 1813 C CA . TYR A 1 226 ? 11.114 -14.174 -36.854 1.00 81.94 226 TYR A CA 1
ATOM 1814 C C . TYR A 1 226 ? 11.247 -15.623 -36.341 1.00 81.94 226 TYR A C 1
ATOM 1816 O O . TYR A 1 226 ? 10.296 -16.169 -35.772 1.00 81.94 226 TYR A O 1
ATOM 1824 N N . PRO A 1 227 ? 12.436 -16.248 -36.482 1.00 83.94 227 PRO A N 1
ATOM 1825 C CA . PRO A 1 227 ? 12.687 -17.598 -35.984 1.00 83.94 227 PRO A CA 1
ATOM 1826 C C . PRO A 1 227 ? 12.521 -17.693 -34.458 1.00 83.94 227 PRO A C 1
ATOM 1828 O O . PRO A 1 227 ? 12.783 -16.739 -33.722 1.00 83.94 227 PRO A O 1
ATOM 1831 N N . LEU A 1 228 ? 12.127 -18.878 -33.973 1.00 78.50 228 LEU A N 1
ATOM 1832 C CA . LEU A 1 228 ? 11.758 -19.133 -32.570 1.00 78.50 228 LEU A CA 1
ATOM 1833 C C . LEU A 1 228 ? 12.835 -18.694 -31.559 1.00 78.50 228 LEU A C 1
ATOM 1835 O O . LEU A 1 228 ? 12.513 -18.176 -30.490 1.00 78.50 228 LEU A O 1
ATOM 1839 N N . LEU A 1 229 ? 14.110 -18.851 -31.930 1.00 79.69 229 LEU A N 1
ATOM 1840 C CA . LEU A 1 229 ? 15.266 -18.462 -31.119 1.00 79.69 229 LEU A CA 1
ATOM 1841 C C . LEU A 1 229 ? 15.295 -16.948 -30.846 1.00 79.69 229 LEU A C 1
ATOM 1843 O O . LEU A 1 229 ? 15.536 -16.515 -29.720 1.00 79.69 229 LEU A O 1
ATOM 1847 N N . VAL A 1 230 ? 14.995 -16.144 -31.871 1.00 81.38 230 VAL A N 1
ATOM 1848 C CA . VAL A 1 230 ? 14.964 -14.679 -31.776 1.00 81.38 230 VAL A CA 1
ATOM 1849 C C . VAL A 1 230 ? 13.779 -14.239 -30.925 1.00 81.38 230 VAL A C 1
ATOM 1851 O O . VAL A 1 230 ? 13.950 -13.398 -30.052 1.00 81.38 230 VAL A O 1
ATOM 1854 N N . ASN A 1 231 ? 12.606 -14.854 -31.087 1.00 82.69 231 ASN A N 1
ATOM 1855 C CA . ASN A 1 231 ? 11.437 -14.531 -30.262 1.00 82.69 231 ASN A CA 1
ATOM 1856 C C . ASN A 1 231 ? 11.660 -14.857 -28.773 1.00 82.69 231 ASN A C 1
ATOM 1858 O O . ASN A 1 231 ? 11.268 -14.067 -27.912 1.00 82.69 231 ASN A O 1
ATOM 1862 N N . SER A 1 232 ? 12.335 -15.970 -28.454 1.00 78.88 232 SER A N 1
ATOM 1863 C CA . SER A 1 232 ? 12.699 -16.313 -27.068 1.00 78.88 232 SER A CA 1
ATOM 1864 C C . SER A 1 232 ? 13.693 -15.308 -26.470 1.00 78.88 232 SER A C 1
ATOM 1866 O O . SER A 1 232 ? 13.501 -14.822 -25.351 1.00 78.88 232 SER A O 1
ATOM 1868 N N . ALA A 1 233 ? 14.722 -14.925 -27.236 1.00 80.81 233 ALA A N 1
ATOM 1869 C CA . ALA A 1 233 ? 15.692 -13.918 -26.811 1.00 80.81 233 ALA A CA 1
ATOM 1870 C C . ALA A 1 233 ? 15.033 -12.544 -26.603 1.00 80.81 233 ALA A C 1
ATOM 1872 O O . ALA A 1 233 ? 15.237 -11.905 -25.570 1.00 80.81 233 ALA A O 1
ATOM 1873 N N . VAL A 1 234 ? 14.187 -12.114 -27.544 1.00 83.06 234 VAL A N 1
ATOM 1874 C CA . VAL A 1 234 ? 13.446 -10.851 -27.451 1.00 83.06 234 VAL A CA 1
ATOM 1875 C C . VAL A 1 234 ? 12.546 -10.847 -26.223 1.00 83.06 234 VAL A C 1
ATOM 1877 O O . VAL A 1 234 ? 12.550 -9.862 -25.499 1.00 83.06 234 VAL A O 1
ATOM 1880 N N . TYR A 1 235 ? 11.833 -11.935 -25.922 1.00 82.62 235 TYR A N 1
ATOM 1881 C CA . TYR A 1 235 ? 11.012 -12.020 -24.711 1.00 82.62 235 TYR A CA 1
ATOM 1882 C C . TYR A 1 235 ? 11.818 -11.786 -23.429 1.00 82.62 235 TYR A C 1
ATOM 1884 O O . TYR A 1 235 ? 11.385 -11.035 -22.561 1.00 82.62 235 TYR A O 1
ATOM 1892 N N . ARG A 1 236 ? 13.020 -12.354 -23.321 1.00 80.25 236 ARG A N 1
ATOM 1893 C CA . ARG A 1 236 ? 13.861 -12.217 -22.121 1.00 80.25 236 ARG A CA 1
ATOM 1894 C C . ARG A 1 236 ? 14.482 -10.832 -21.984 1.00 80.25 236 ARG A C 1
ATOM 1896 O O . ARG A 1 236 ? 14.531 -10.289 -20.887 1.00 80.25 236 ARG A O 1
ATOM 1903 N N . PHE A 1 237 ? 14.933 -10.247 -23.091 1.00 84.50 237 PHE A N 1
ATOM 1904 C CA . PHE A 1 237 ? 15.613 -8.951 -23.081 1.00 84.50 237 PHE A CA 1
ATOM 1905 C C . PHE A 1 237 ? 14.686 -7.760 -23.353 1.00 84.50 237 PHE A C 1
ATOM 1907 O O . PHE A 1 237 ? 15.144 -6.621 -23.287 1.00 84.50 237 PHE A O 1
ATOM 1914 N N . ALA A 1 238 ? 13.390 -7.976 -23.605 1.00 86.75 238 ALA A N 1
ATOM 1915 C CA . ALA A 1 238 ? 12.432 -6.908 -23.904 1.00 86.75 238 ALA A CA 1
ATOM 1916 C C . ALA A 1 238 ? 12.392 -5.837 -22.812 1.00 86.75 238 ALA A C 1
ATOM 1918 O O . ALA A 1 238 ? 12.445 -4.645 -23.115 1.00 86.75 238 ALA A O 1
ATOM 1919 N N . TRP A 1 239 ? 12.335 -6.253 -21.543 1.00 88.38 239 TRP A N 1
ATOM 1920 C CA . TRP A 1 239 ? 12.301 -5.331 -20.406 1.00 88.38 239 TRP A CA 1
ATOM 1921 C C . TRP A 1 239 ? 13.585 -4.502 -20.300 1.00 88.38 239 TRP A C 1
ATOM 1923 O O . TRP A 1 239 ? 13.509 -3.286 -20.131 1.00 88.38 239 TRP A O 1
ATOM 1933 N N . LEU A 1 240 ? 14.754 -5.123 -20.488 1.00 86.69 240 LEU A N 1
ATOM 1934 C CA . LEU A 1 240 ? 16.046 -4.427 -20.507 1.00 86.69 240 LEU A CA 1
ATOM 1935 C C . LEU A 1 240 ? 16.166 -3.466 -21.698 1.00 86.69 240 LEU A C 1
ATOM 1937 O O . LEU A 1 240 ? 16.595 -2.326 -21.526 1.00 86.69 240 LEU A O 1
ATOM 1941 N N . GLY A 1 241 ? 15.735 -3.889 -22.888 1.00 85.94 241 GLY A N 1
ATOM 1942 C CA . GLY A 1 241 ? 15.740 -3.063 -24.094 1.00 85.94 241 GLY A CA 1
ATOM 1943 C C . GLY A 1 241 ? 14.824 -1.843 -23.975 1.00 85.94 241 GLY A C 1
ATOM 1944 O O . GLY A 1 241 ? 15.241 -0.726 -24.279 1.00 85.94 241 GLY A O 1
ATOM 1945 N N . CYS A 1 242 ? 13.600 -2.022 -23.467 1.00 87.19 242 CYS A N 1
ATOM 1946 C CA . CYS A 1 242 ? 12.673 -0.917 -23.207 1.00 87.19 242 CYS A CA 1
ATOM 1947 C C . CYS A 1 242 ? 13.194 0.047 -22.131 1.00 87.19 242 CYS A C 1
ATOM 1949 O O . CYS A 1 242 ? 13.020 1.260 -22.275 1.00 87.19 242 CYS A O 1
ATOM 1951 N N . LEU A 1 243 ? 13.855 -0.457 -21.081 1.00 86.75 243 LEU A N 1
ATOM 1952 C CA . LEU A 1 243 ? 14.504 0.380 -20.067 1.00 86.75 243 LEU A CA 1
ATOM 1953 C C . LEU A 1 243 ? 15.614 1.219 -20.722 1.00 86.75 243 LEU A C 1
ATOM 1955 O O . LEU A 1 243 ? 15.606 2.445 -20.612 1.00 86.75 243 LEU A O 1
ATOM 1959 N N . LEU A 1 244 ? 16.527 0.582 -21.459 1.00 88.06 244 LEU A N 1
ATOM 1960 C CA . LEU A 1 244 ? 17.648 1.259 -22.111 1.00 88.06 244 LEU A CA 1
ATOM 1961 C C . LEU A 1 244 ? 17.170 2.336 -23.095 1.00 88.06 244 LEU A C 1
ATOM 1963 O O . LEU A 1 244 ? 17.654 3.465 -23.056 1.00 88.06 244 LEU A O 1
ATOM 1967 N N . PHE A 1 245 ? 16.170 2.023 -23.920 1.00 88.69 245 PHE A N 1
ATOM 1968 C CA . PHE A 1 245 ? 15.557 2.990 -24.831 1.00 88.69 245 PHE A CA 1
ATOM 1969 C C . PHE A 1 245 ? 14.945 4.179 -24.077 1.00 88.69 245 PHE A C 1
ATOM 1971 O O . PHE A 1 245 ? 15.144 5.333 -24.458 1.00 88.69 245 PHE A O 1
ATOM 1978 N N . SER A 1 246 ? 14.253 3.910 -22.966 1.00 86.69 246 SER A N 1
ATOM 1979 C CA . SER A 1 246 ? 13.653 4.951 -22.125 1.00 86.69 246 SER A CA 1
ATOM 1980 C C . SER A 1 246 ? 14.713 5.854 -21.486 1.00 86.69 246 SER A C 1
ATOM 1982 O O . SER A 1 246 ? 14.541 7.072 -21.453 1.00 86.69 246 SER A O 1
ATOM 1984 N N . LEU A 1 247 ? 15.834 5.290 -21.021 1.00 86.56 247 LEU A N 1
ATOM 1985 C CA . LEU A 1 247 ? 16.965 6.064 -20.497 1.00 86.56 247 LEU A CA 1
ATOM 1986 C C . LEU A 1 247 ? 17.598 6.941 -21.575 1.00 86.56 247 LEU A C 1
ATOM 1988 O O . LEU A 1 247 ? 17.810 8.126 -21.336 1.00 86.56 247 LEU A O 1
ATOM 1992 N N . LEU A 1 248 ? 17.854 6.393 -22.765 1.00 90.00 248 LEU A N 1
ATOM 1993 C CA . LEU A 1 248 ? 18.413 7.152 -23.886 1.00 90.00 248 LEU A CA 1
ATOM 1994 C C . LEU A 1 248 ? 17.503 8.316 -24.289 1.00 90.00 248 LEU A C 1
ATOM 1996 O O . LEU A 1 248 ? 17.988 9.429 -24.495 1.00 90.00 248 LEU A O 1
ATOM 2000 N N . TYR A 1 249 ? 16.188 8.090 -24.331 1.00 90.31 249 TYR A N 1
ATOM 2001 C CA . TYR A 1 249 ? 15.206 9.139 -24.595 1.00 90.31 249 TYR A CA 1
ATOM 2002 C C . TYR A 1 249 ? 15.262 10.262 -23.545 1.00 90.31 249 TYR A C 1
ATOM 2004 O O . TYR A 1 249 ? 15.343 11.440 -23.898 1.00 90.31 249 TYR A O 1
ATOM 2012 N N . LEU A 1 250 ? 15.290 9.911 -22.253 1.00 87.19 250 LEU A N 1
ATOM 2013 C CA . LEU A 1 250 ? 15.390 10.885 -21.160 1.00 87.19 250 LEU A CA 1
ATOM 2014 C C . LEU A 1 250 ? 16.718 11.652 -21.188 1.00 87.19 250 LEU A C 1
ATOM 2016 O O . LEU A 1 250 ? 16.723 12.875 -21.035 1.00 87.19 250 LEU A O 1
ATOM 2020 N N . CYS A 1 251 ? 17.836 10.962 -21.419 1.00 86.75 251 CYS A N 1
ATOM 2021 C CA . CYS A 1 251 ? 19.149 11.581 -21.585 1.00 86.75 251 CYS A CA 1
ATOM 2022 C C . CYS A 1 251 ? 19.152 12.563 -22.759 1.00 86.75 251 CYS A C 1
ATOM 2024 O O . CYS A 1 251 ? 19.613 13.691 -22.599 1.00 86.75 251 CYS A O 1
ATOM 2026 N N . GLY A 1 252 ? 18.576 12.181 -23.902 1.00 89.88 252 GLY A N 1
ATOM 2027 C CA . GLY A 1 252 ? 18.439 13.051 -25.068 1.00 89.88 252 GLY A CA 1
ATOM 2028 C C . GLY A 1 252 ? 17.605 14.299 -24.775 1.00 89.88 252 GLY A C 1
ATOM 2029 O O . GLY A 1 252 ? 18.016 15.412 -25.101 1.00 89.88 252 GLY A O 1
ATOM 2030 N N . GLN A 1 253 ? 16.470 14.148 -24.087 1.00 88.06 253 GLN A N 1
ATOM 2031 C CA . GLN A 1 253 ? 15.617 15.277 -23.713 1.00 88.06 253 GLN A CA 1
ATOM 2032 C C . GLN A 1 253 ? 16.318 16.229 -22.731 1.00 88.06 253 GLN A C 1
ATOM 2034 O O . GLN A 1 253 ? 16.259 17.450 -22.895 1.00 88.06 253 GLN A O 1
ATOM 2039 N N . ARG A 1 254 ? 17.015 15.689 -21.724 1.00 85.94 254 ARG A N 1
ATOM 2040 C CA . ARG A 1 254 ? 17.795 16.485 -20.763 1.00 85.94 254 ARG A CA 1
ATOM 2041 C C . ARG A 1 254 ? 18.958 17.195 -21.444 1.00 85.94 254 ARG A C 1
ATOM 2043 O O . ARG A 1 254 ? 19.159 18.378 -21.187 1.00 85.94 254 ARG A O 1
ATOM 2050 N N . PHE A 1 255 ? 19.667 16.512 -22.339 1.00 89.06 255 PHE A N 1
ATOM 2051 C CA . PHE A 1 255 ? 20.738 17.107 -23.129 1.00 89.06 255 PHE A CA 1
ATOM 2052 C C . PHE A 1 255 ? 20.212 18.243 -24.008 1.00 89.06 255 PHE A C 1
ATOM 2054 O O . PHE A 1 255 ? 20.798 19.317 -24.020 1.00 89.06 255 PHE A O 1
ATOM 2061 N N . HIS A 1 256 ? 19.060 18.062 -24.657 1.00 89.19 256 HIS A N 1
ATOM 2062 C CA . HIS A 1 256 ? 18.421 19.108 -25.454 1.00 89.19 256 HIS A CA 1
ATOM 2063 C C . HIS A 1 256 ? 18.049 20.343 -24.613 1.00 89.19 256 HIS A C 1
ATOM 2065 O O . HIS A 1 256 ? 18.302 21.476 -25.024 1.00 89.19 256 HIS A O 1
ATOM 2071 N N . ILE A 1 257 ? 17.469 20.151 -23.421 1.00 88.62 257 ILE A N 1
ATOM 2072 C CA . ILE A 1 257 ? 17.140 21.262 -22.509 1.00 88.62 257 ILE A CA 1
ATOM 2073 C C . ILE A 1 257 ? 18.412 21.962 -22.033 1.00 88.62 257 ILE A C 1
ATOM 2075 O O . ILE A 1 257 ? 18.489 23.188 -22.079 1.00 88.62 257 ILE A O 1
ATOM 2079 N N . TRP A 1 258 ? 19.411 21.191 -21.605 1.00 90.25 258 TRP A N 1
ATOM 2080 C CA . TRP A 1 258 ? 20.691 21.721 -21.152 1.00 90.25 258 TRP A CA 1
ATOM 2081 C C . TRP A 1 258 ? 21.382 22.520 -22.256 1.00 90.25 258 TRP A C 1
ATOM 2083 O O . TRP A 1 258 ? 21.801 23.649 -22.021 1.00 90.25 258 TRP A O 1
ATOM 2093 N N . PHE A 1 259 ? 21.409 21.987 -23.476 1.00 91.06 259 PHE A N 1
ATOM 2094 C CA . PHE A 1 259 ? 21.992 22.649 -24.634 1.00 91.06 259 PHE A CA 1
ATOM 2095 C C . PHE A 1 259 ? 21.267 23.958 -24.962 1.00 91.06 259 PHE A C 1
ATOM 2097 O O . PHE A 1 259 ? 21.911 24.977 -25.198 1.00 91.06 259 PHE A O 1
ATOM 2104 N N . ARG A 1 260 ? 19.928 23.972 -24.908 1.00 89.31 260 ARG A N 1
ATOM 2105 C CA . ARG A 1 260 ? 19.140 25.197 -25.111 1.00 89.31 260 ARG A CA 1
ATOM 2106 C C . ARG A 1 260 ? 19.404 26.239 -24.023 1.00 89.31 260 ARG A C 1
ATOM 2108 O O . ARG A 1 260 ? 19.529 27.419 -24.334 1.00 89.31 260 ARG A O 1
ATOM 2115 N N . ASN A 1 261 ? 19.518 25.815 -22.768 1.00 90.06 261 ASN A N 1
ATOM 2116 C CA . ASN A 1 261 ? 19.826 26.711 -21.655 1.00 90.06 261 ASN A CA 1
ATOM 2117 C C . ASN A 1 261 ? 21.246 27.274 -21.765 1.00 90.06 261 ASN A C 1
ATOM 2119 O O . ASN A 1 261 ? 21.440 28.469 -21.566 1.00 90.06 261 ASN A O 1
ATOM 2123 N N . LEU A 1 262 ? 22.218 26.441 -22.143 1.00 90.19 262 LEU A N 1
ATOM 2124 C CA . LEU A 1 262 ? 23.593 26.865 -22.391 1.00 90.19 262 LEU A CA 1
ATOM 2125 C C . LEU A 1 262 ? 23.650 27.879 -23.539 1.00 90.19 262 LEU A C 1
ATOM 2127 O O . LEU A 1 262 ? 24.271 28.930 -23.406 1.00 90.19 262 LEU A O 1
ATOM 2131 N N . HIS A 1 263 ? 22.950 27.597 -24.640 1.00 90.38 263 HIS A N 1
ATOM 2132 C CA . HIS A 1 263 ? 22.852 28.509 -25.774 1.00 90.38 263 HIS A CA 1
ATOM 2133 C C . HIS A 1 263 ? 22.252 29.864 -25.372 1.00 90.38 263 HIS A C 1
ATOM 2135 O O . HIS A 1 263 ? 22.808 30.905 -25.720 1.00 90.38 263 HIS A O 1
ATOM 2141 N N . ASN A 1 264 ? 21.157 29.858 -24.608 1.00 89.38 264 ASN A N 1
ATOM 2142 C CA . ASN A 1 264 ? 20.527 31.082 -24.118 1.00 89.38 264 ASN A CA 1
ATOM 2143 C C . ASN A 1 264 ? 21.443 31.852 -23.159 1.00 89.38 264 ASN A C 1
ATOM 2145 O O . ASN A 1 264 ? 21.587 33.053 -23.326 1.00 89.38 264 ASN A O 1
ATOM 2149 N N . SER A 1 265 ? 22.145 31.176 -22.244 1.00 89.00 265 SER A N 1
ATOM 2150 C CA . SER A 1 265 ? 23.106 31.827 -21.340 1.00 89.00 265 SER A CA 1
ATOM 2151 C C . SER A 1 265 ? 24.223 32.535 -22.109 1.00 89.00 265 SER A C 1
ATOM 2153 O O . SER A 1 265 ? 24.542 33.682 -21.819 1.00 89.00 265 SER A O 1
ATOM 2155 N N . ILE A 1 266 ? 24.787 31.878 -23.129 1.00 88.06 266 ILE A N 1
ATOM 2156 C CA . ILE A 1 266 ? 25.836 32.468 -23.976 1.00 88.06 266 ILE A CA 1
ATOM 2157 C C . ILE A 1 266 ? 25.289 33.669 -24.762 1.00 88.06 266 ILE A C 1
ATOM 2159 O O . ILE A 1 266 ? 25.986 34.670 -24.949 1.00 88.06 266 ILE A O 1
ATOM 2163 N N . ARG A 1 267 ? 24.044 33.579 -25.246 1.00 88.56 267 ARG A N 1
ATOM 2164 C CA . ARG A 1 267 ? 23.365 34.682 -25.932 1.00 88.56 267 ARG A CA 1
ATOM 2165 C C . ARG A 1 267 ? 23.150 35.863 -24.985 1.00 88.56 267 ARG A C 1
ATOM 2167 O O . ARG A 1 267 ? 23.498 36.984 -25.344 1.00 88.56 267 ARG A O 1
ATOM 2174 N N . ASP A 1 268 ? 22.605 35.621 -23.804 1.00 88.44 268 ASP A N 1
ATOM 2175 C CA . ASP A 1 268 ? 22.255 36.666 -22.844 1.00 88.44 268 ASP A CA 1
ATOM 2176 C C . ASP A 1 268 ? 23.504 37.390 -22.327 1.00 88.44 268 ASP A C 1
ATOM 2178 O O . ASP A 1 268 ? 23.493 38.617 -22.224 1.00 88.44 268 ASP A O 1
ATOM 2182 N N . ASP A 1 269 ? 24.615 36.668 -22.136 1.00 87.19 269 ASP A N 1
ATOM 2183 C CA . ASP A 1 269 ? 25.912 37.268 -21.809 1.00 87.19 269 ASP A CA 1
ATOM 2184 C C . ASP A 1 269 ? 26.460 38.135 -22.953 1.00 87.19 269 ASP A C 1
ATOM 2186 O O . ASP A 1 269 ? 26.952 39.237 -22.706 1.00 87.19 269 ASP A O 1
ATOM 2190 N N . ARG A 1 270 ? 26.345 37.689 -24.214 1.00 85.12 270 ARG A N 1
ATOM 2191 C CA . ARG A 1 270 ? 26.833 38.460 -25.374 1.00 85.12 270 ARG A CA 1
ATOM 2192 C C . ARG A 1 270 ? 26.004 39.721 -25.630 1.00 85.12 270 ARG A C 1
ATOM 2194 O O . ARG A 1 270 ? 26.562 40.755 -25.985 1.00 85.12 270 ARG A O 1
ATOM 2201 N N . TYR A 1 271 ? 24.682 39.633 -25.504 1.00 81.44 271 TYR A N 1
ATOM 2202 C CA . TYR A 1 271 ? 23.768 40.743 -25.797 1.00 81.44 271 TYR A CA 1
ATOM 2203 C C . TYR A 1 271 ? 23.399 41.565 -24.554 1.00 81.44 271 TYR A C 1
ATOM 2205 O O . TYR A 1 271 ? 22.585 42.480 -24.665 1.00 81.44 271 TYR A O 1
ATOM 2213 N N . LEU A 1 272 ? 23.990 41.257 -23.389 1.00 80.25 272 LEU A N 1
ATOM 2214 C CA . LEU A 1 272 ? 23.743 41.924 -22.102 1.00 80.25 272 LEU A CA 1
ATOM 2215 C C . LEU A 1 272 ? 22.244 42.012 -21.747 1.00 80.25 272 LEU A C 1
ATOM 2217 O O . LEU A 1 272 ? 21.808 42.914 -21.028 1.00 80.25 272 LEU A O 1
ATOM 2221 N N . ILE A 1 273 ? 21.439 41.076 -22.255 1.00 67.12 273 ILE A N 1
ATOM 2222 C CA . ILE A 1 273 ? 19.986 41.067 -22.081 1.00 67.12 273 ILE A CA 1
ATOM 2223 C C . ILE A 1 273 ? 19.699 40.839 -20.592 1.00 67.12 273 ILE A C 1
ATOM 2225 O O . ILE A 1 273 ? 20.114 39.844 -20.010 1.00 67.12 273 ILE A O 1
ATOM 2229 N N . GLY A 1 274 ? 19.022 41.796 -19.953 1.00 70.56 274 GLY A N 1
ATOM 2230 C CA . GLY A 1 274 ? 18.687 41.744 -18.524 1.00 70.56 274 GLY A CA 1
ATOM 2231 C C . GLY A 1 274 ? 19.676 42.445 -17.584 1.00 70.56 274 GLY A C 1
ATOM 2232 O O . GLY A 1 274 ? 19.343 42.642 -16.415 1.00 70.56 274 GLY A O 1
ATOM 2233 N N . ARG A 1 275 ? 20.842 42.911 -18.061 1.00 71.62 275 ARG A N 1
ATOM 2234 C CA . ARG A 1 275 ? 21.713 43.791 -17.262 1.00 71.62 275 ARG A CA 1
ATOM 2235 C C . ARG A 1 275 ? 21.290 45.249 -17.450 1.00 71.62 275 ARG A C 1
ATOM 2237 O O . ARG A 1 275 ? 21.319 45.778 -18.557 1.00 71.62 275 ARG A O 1
ATOM 2244 N N . ARG A 1 276 ? 20.890 45.923 -16.366 1.00 66.00 276 ARG A N 1
ATOM 2245 C CA . ARG A 1 276 ? 20.675 47.381 -16.377 1.00 66.00 276 ARG A CA 1
ATOM 2246 C C . ARG A 1 276 ? 22.027 48.090 -16.290 1.00 66.00 276 ARG A C 1
ATOM 2248 O O . ARG A 1 276 ? 22.805 47.808 -15.382 1.00 66.00 276 ARG A O 1
ATOM 2255 N N . LEU A 1 277 ? 22.288 49.009 -17.219 1.00 68.06 277 LEU A N 1
ATOM 2256 C CA . LEU A 1 277 ? 23.437 49.914 -17.169 1.00 68.06 277 LEU A CA 1
ATOM 2257 C C . LEU A 1 277 ? 23.309 50.818 -15.935 1.00 68.06 277 LEU A C 1
ATOM 2259 O O . LEU A 1 277 ? 22.346 51.576 -15.813 1.00 68.06 277 LEU A O 1
ATOM 2263 N N . HIS A 1 278 ? 24.264 50.727 -15.009 1.00 63.91 278 HIS A N 1
ATOM 2264 C CA . HIS A 1 278 ? 24.416 51.725 -13.956 1.00 63.91 278 HIS A CA 1
ATOM 2265 C C . HIS A 1 278 ? 25.080 52.955 -14.576 1.00 63.91 278 HIS A C 1
ATOM 2267 O O . HIS A 1 278 ? 26.275 52.936 -14.867 1.00 63.91 278 HIS A O 1
ATOM 2273 N N . ASN A 1 279 ? 24.305 54.018 -14.794 1.00 67.25 279 ASN A N 1
ATOM 2274 C CA . ASN A 1 279 ? 24.870 55.316 -15.143 1.00 67.25 279 ASN A CA 1
ATOM 2275 C C . ASN A 1 279 ? 25.554 55.884 -13.899 1.00 67.25 279 ASN A C 1
ATOM 2277 O O . ASN A 1 279 ? 24.897 56.415 -13.004 1.00 67.25 279 ASN A O 1
ATOM 2281 N N . TYR A 1 280 ? 26.878 55.778 -13.846 1.00 69.81 280 TYR A N 1
ATOM 2282 C CA . TYR A 1 280 ? 27.689 56.603 -12.961 1.00 69.81 280 TYR A CA 1
ATOM 2283 C C . TYR A 1 280 ? 27.721 58.009 -13.565 1.00 69.81 280 TYR A C 1
ATOM 2285 O O . TYR A 1 280 ? 28.623 58.349 -14.320 1.00 69.81 280 TYR A O 1
ATOM 2293 N N . GLY A 1 281 ? 26.669 58.791 -13.312 1.00 61.12 281 GLY A N 1
ATOM 2294 C CA . GLY A 1 281 ? 26.656 60.207 -13.656 1.00 61.12 281 GLY A CA 1
ATOM 2295 C C . GLY A 1 281 ? 27.782 60.908 -12.904 1.00 61.12 281 GLY A C 1
ATOM 2296 O O . GLY A 1 281 ? 27.810 60.872 -11.671 1.00 61.12 281 GLY A O 1
ATOM 2297 N N . GLU A 1 282 ? 28.712 61.484 -13.662 1.00 59.75 282 GLU A N 1
ATOM 2298 C CA . GLU A 1 282 ? 29.797 62.336 -13.186 1.00 59.75 282 GLU A CA 1
ATOM 2299 C C . GLU A 1 282 ? 29.236 63.392 -12.230 1.00 59.75 282 GLU A C 1
ATOM 2301 O O . GLU A 1 282 ? 28.471 64.273 -12.621 1.00 59.75 282 GLU A O 1
ATOM 2306 N N . LYS A 1 283 ? 29.598 63.284 -10.950 1.00 53.38 283 LYS A N 1
ATOM 2307 C CA . LYS A 1 283 ? 29.496 64.408 -10.024 1.00 53.38 283 LYS A CA 1
ATOM 2308 C C . LYS A 1 283 ? 30.718 65.290 -10.263 1.00 53.38 283 LYS A C 1
ATOM 2310 O O . LYS A 1 283 ? 31.777 65.015 -9.702 1.00 53.38 283 LYS A O 1
ATOM 2315 N N . LEU A 1 284 ? 30.554 66.280 -11.138 1.00 49.72 284 LEU A N 1
ATOM 2316 C CA . LEU A 1 284 ? 31.341 67.514 -11.131 1.00 49.72 284 LEU A CA 1
ATOM 2317 C C . LEU A 1 284 ? 30.747 68.470 -10.094 1.00 49.72 284 LEU A C 1
ATOM 2319 O O . LEU A 1 284 ? 29.499 68.585 -10.058 1.00 49.72 284 LEU A O 1
#

Sequence (284 aa):
DCSKLAFALRIVLLLLMAWMTLLVFNSTLIVVPISLGRLLFNSLPLLPISHGIKCNDLYAFVIGSYVIWSGLAGARYCADLIQKNTTRVLLNQIWKWCGIIVKSCALLSIWIFIIPVLIGLLFELLVIVPMRVPVDESPVFLLYQDWALGLIFLKIWTRLVMLDQMIPLVDESWRVKFERVREDGFSRLQGLWVLREIVFPIIMKLLTALCVPYVVSRGIFPILGYPLLVNSAVYRFAWLGCLLFSLLYLCGQRFHIWFRNLHNSIRDDRYLIGRRLHNYGEKL

Radius of gyration: 38.62 Å; Cα contacts (8 Å, |Δi|>4): 155; chains: 1; bounding box: 85×97×113 Å

Organism: NCBI:txid192259

Mean predicted aligned error: 14.11 Å

Solvent-accessible surface area (backbone atoms only — not comparable to full-atom values): 15752 Å² total; per-residue (Å²): 110,72,68,62,51,56,52,52,50,51,52,53,51,51,52,48,50,52,49,52,52,52,51,53,51,57,49,47,69,53,50,52,24,27,54,49,17,47,49,52,58,69,73,47,86,81,56,92,69,64,88,76,54,77,87,47,67,66,58,22,30,53,51,15,44,51,49,53,49,52,49,52,53,49,52,51,52,50,50,54,37,62,74,63,70,44,47,65,60,50,49,51,48,51,51,51,52,50,53,41,50,54,54,50,51,53,53,49,46,44,61,68,48,53,51,12,35,52,48,13,50,48,47,37,52,49,51,46,47,61,73,74,50,62,98,87,62,81,88,84,85,56,66,70,60,28,28,53,51,9,46,53,51,52,52,52,49,55,50,38,50,72,65,63,77,40,69,96,81,47,68,72,67,55,43,58,54,52,50,51,55,62,71,43,36,76,90,64,50,58,57,70,55,48,42,60,73,48,50,44,56,52,50,51,53,50,46,47,65,52,46,52,32,48,46,44,29,71,49,53,48,59,75,71,68,59,57,70,68,56,46,52,51,40,50,47,44,22,44,48,50,53,49,52,53,52,51,53,51,51,50,51,52,50,48,51,52,51,50,51,51,52,52,48,53,56,47,33,67,72,68,46,63,88,65,80,84,79,81,80,74,82,86,124

InterPro domains:
  IPR056521 E3 ubiquitin-protein ligase MARCHF6-like, C-terminal domain [PF23113] (88-267)

Secondary structure (DSSP, 8-state):
-HHHHHHHHHHHHHHHHHHHHHHHHHHHHHHHHHHHHHHHHHH-TT-TTTTTS---HHHHHHHHHHHHHHHHHHHHHHHHHHHTT-HHHHHHHHHHHHHHHHHHHHHHHIIIIIHHHHHHHHHIIIIIHHHH--TT------HHHHHHHHHHHHHHHHHHHHTTTTTTTS-THHHHHHHHHHHHTTTS--HHHHIIIIIHHHHHHHHHHHHHHHHIIIIIHHHTT--HHHHHHHHHHHHHHHHHHHHHHHHHHHHHHHHHHHHHHHHHHHHTTTPPP-------

pLDDT: mean 82.58, std 11.01, range [47.56, 95.88]

Foldseek 3Di:
DVVVVVVVVVVVVVVVVVVVVVVVVVVCLLVQQLVQLVVVVVVCPPDPPPPPDDPDSVNSNVNSVVVVVVVVVVVVVVVVCVVVVCVVVVVVVVVLVVVLVVLLVVVVCCVLQVQQLLQLVLCCLAPVLLPPDDQPDDDDDDSVVSSVVSVVVSVVVVVCLCVVVCVVPDDVVVNVLVVVQVVCDSNNDPSVCCCVVPSVVSNVVSVCLVVVLVCCLVPVVVVVVDDPSVSSVSSSCSSVVVVVVVVVVVVVVVVVVVVVVVVVVVVCVVVVPPDDDDPPPDDD